Protein AF-E9AGV3-F1 (afdb_monomer)

Nearest PDB structures (foldseek):
  6dfk-assembly1_G  TM=1.989E-01  e=3.189E+00  Plasmodium falciparum 3D7
  6dfk-assembly1_D  TM=1.971E-01  e=3.971E+00  Plasmodium falciparum 3D7
  7yqc-assembly1_B  TM=1.701E-01  e=4.680E+00  Homo sapiens
  6dfk-assembly2_N  TM=1.946E-01  e=6.503E+00  Plasmodium falciparum 3D7

pLDDT: mean 85.42, std 16.36, range [39.38, 97.94]

InterPro domains:
  IPR028110 Transmembrane protein 254 [PF14934] (109-178)

Mean predicted aligned error: 11.24 Å

Secondary structure (DSSP, 8-state):
-------------HHHHHHHHHHHHHHHTSPPP-PPPTTHHHHHHHHHHHHHHHHT-EE-TTSSSEEPPHHHHHHHHHHHHHHHHHHTTPPPSSPPPP-HHHIIIIIIIHHHHHHHHHHHSSHHHHHHHHHHHHHHHHHHHHHHHHHHHHTT--HHHHHHHHHHHHHHTHHHHHHHHHHHHHHHHHHHHHHHHHHS--TTS--

Radius of gyration: 30.86 Å; Cα contacts (8 Å, |Δi|>4): 157; chains: 1; bounding box: 81×39×102 Å

Organism: Leishmania infantum (NCBI:txid5671)

Foldseek 3Di:
DDDDDDDDDDPPDVVVVVVVVVVVCVVLLAQDADDFAPCLVVLLVVLVLLVCLLPVWDDDPVQQFTDADPVCVVLVVVVVVVVVCVVVVHDDPDDNDDDPSCCCRVPVSGVVSNVQCVVQVGSVSSNVVSVVVQVQLVVLLVVLLVLNVVSVHPPVSSVVLSVSCNRRNVRSSVRSVVSSVVSVVVVVVVVVVVPPDPPPDDD

Structure (mmCIF, N/CA/C/O backbone):
data_AF-E9AGV3-F1
#
_entry.id   AF-E9AGV3-F1
#
loop_
_atom_site.group_PDB
_atom_site.id
_atom_site.type_symbol
_atom_site.label_atom_id
_atom_site.label_alt_id
_atom_site.label_comp_id
_atom_site.label_asym_id
_atom_site.label_entity_id
_atom_site.label_seq_id
_atom_site.pdbx_PDB_ins_code
_atom_site.Cartn_x
_atom_site.Cartn_y
_atom_site.Cartn_z
_atom_site.occupancy
_atom_site.B_iso_or_equiv
_atom_site.auth_seq_id
_atom_site.auth_comp_id
_atom_site.auth_asym_id
_atom_site.auth_atom_id
_atom_site.pdbx_PDB_model_num
ATOM 1 N N . MET A 1 1 ? -31.557 6.215 78.642 1.00 39.38 1 MET A N 1
ATOM 2 C CA . MET A 1 1 ? -31.179 6.647 77.282 1.00 39.38 1 MET A CA 1
ATOM 3 C C . MET A 1 1 ? -30.272 5.597 76.670 1.00 39.38 1 MET A C 1
ATOM 5 O O . MET A 1 1 ? -29.229 5.331 77.250 1.00 39.38 1 MET A O 1
ATOM 9 N N . PRO A 1 2 ? -30.670 5.011 75.537 1.00 47.94 2 PRO A N 1
ATOM 10 C CA . PRO A 1 2 ? -29.720 4.611 74.513 1.00 47.94 2 PRO A CA 1
ATOM 11 C C . PRO A 1 2 ? -30.137 5.242 73.182 1.00 47.94 2 PRO A C 1
ATOM 13 O O . PRO A 1 2 ? -31.174 4.934 72.600 1.00 47.94 2 PRO A O 1
ATOM 16 N N . SER A 1 3 ? -29.336 6.204 72.756 1.00 42.78 3 SER A N 1
ATOM 17 C CA . SER A 1 3 ? -29.322 6.786 71.425 1.00 42.78 3 SER A CA 1
ATOM 18 C C . SER A 1 3 ? -28.598 5.835 70.476 1.00 42.78 3 SER A C 1
ATOM 20 O O . SER A 1 3 ? -27.413 5.594 70.677 1.00 42.78 3 SER A O 1
ATOM 22 N N . GLU A 1 4 ? -29.269 5.354 69.431 1.00 49.69 4 GLU A N 1
ATOM 23 C CA . GLU A 1 4 ? -28.611 4.711 68.290 1.00 49.69 4 GLU A CA 1
ATOM 24 C C . GLU A 1 4 ? -29.303 5.067 66.962 1.00 49.69 4 GLU A C 1
ATOM 26 O O . GLU A 1 4 ? -30.456 5.506 66.946 1.00 49.69 4 GLU A O 1
ATOM 31 N N . PRO A 1 5 ? -28.550 5.045 65.851 1.00 48.94 5 PRO A N 1
ATOM 32 C CA . PRO A 1 5 ? -28.493 6.180 64.947 1.00 48.94 5 PRO A CA 1
ATOM 33 C C . PRO A 1 5 ? -29.418 6.038 63.740 1.00 48.94 5 PRO A C 1
ATOM 35 O O . PRO A 1 5 ? -29.551 4.986 63.116 1.00 48.94 5 PRO A O 1
ATOM 38 N N . LYS A 1 6 ? -29.988 7.180 63.352 1.00 46.25 6 LYS A N 1
ATOM 39 C CA . LYS A 1 6 ? -30.801 7.382 62.153 1.00 46.25 6 LYS A CA 1
ATOM 40 C C . LYS A 1 6 ? -29.918 7.245 60.905 1.00 46.25 6 LYS A C 1
ATOM 42 O O . LYS A 1 6 ? -29.451 8.235 60.348 1.00 46.25 6 LYS A O 1
ATOM 47 N N . ARG A 1 7 ? -29.653 6.009 60.474 1.00 40.69 7 ARG A N 1
ATOM 48 C CA . ARG A 1 7 ? -28.941 5.718 59.224 1.00 40.69 7 ARG A CA 1
ATOM 49 C C . ARG A 1 7 ? -29.870 6.004 58.043 1.00 40.69 7 ARG A C 1
ATOM 51 O O . ARG A 1 7 ? -30.564 5.130 57.540 1.00 40.69 7 ARG A O 1
ATOM 58 N N . ALA A 1 8 ? -29.898 7.264 57.625 1.00 43.50 8 ALA A N 1
ATOM 59 C CA . ALA A 1 8 ? -30.305 7.636 56.283 1.00 43.50 8 ALA A CA 1
ATOM 60 C C . ALA A 1 8 ? -29.159 7.274 55.333 1.00 43.50 8 ALA A C 1
ATOM 62 O O . ALA A 1 8 ? -28.038 7.746 55.519 1.00 43.50 8 ALA A O 1
ATOM 63 N N . THR A 1 9 ? -29.403 6.437 54.327 1.00 45.50 9 THR A N 1
ATOM 64 C CA . THR A 1 9 ? -28.590 6.462 53.104 1.00 45.50 9 THR A CA 1
ATOM 65 C C . THR A 1 9 ? -29.350 5.817 51.950 1.00 45.50 9 THR A C 1
ATOM 67 O O . THR A 1 9 ? -29.406 4.604 51.804 1.00 45.50 9 THR A O 1
ATOM 70 N N . ASN A 1 10 ? -29.945 6.702 51.150 1.00 45.59 10 ASN A N 1
ATOM 71 C CA . ASN A 1 10 ? -30.094 6.610 49.702 1.00 45.59 10 ASN A CA 1
ATOM 72 C C . ASN A 1 10 ? -30.737 5.330 49.161 1.00 45.59 10 ASN A C 1
ATOM 74 O O . ASN A 1 10 ? -30.079 4.478 48.568 1.00 45.59 10 ASN A O 1
ATOM 78 N N . GLY A 1 11 ? -32.069 5.284 49.243 1.00 42.09 11 GLY A N 1
ATOM 79 C CA . GLY A 1 11 ? -32.877 4.564 48.264 1.00 42.09 11 GLY A CA 1
ATOM 80 C C . GLY A 1 11 ? -32.716 5.218 46.892 1.00 42.09 11 GLY A C 1
ATOM 81 O O . GLY A 1 11 ? -33.569 5.991 46.470 1.00 42.09 11 GLY A O 1
ATOM 82 N N . GLY A 1 12 ? -31.596 4.948 46.219 1.00 45.84 12 GLY A N 1
ATOM 83 C CA . GLY A 1 12 ? -31.470 5.183 44.789 1.00 45.84 12 GLY A CA 1
ATOM 84 C C . GLY A 1 12 ? -32.546 4.354 44.103 1.00 45.84 12 GLY A C 1
ATOM 85 O O . GLY A 1 12 ? -32.556 3.127 44.205 1.00 45.84 12 GLY A O 1
ATOM 86 N N . THR A 1 13 ? -33.518 5.027 43.499 1.00 47.00 13 THR A N 1
ATOM 87 C CA . THR A 1 13 ? -34.695 4.402 42.908 1.00 47.00 13 THR A CA 1
ATOM 88 C C . THR A 1 13 ? -34.243 3.350 41.888 1.00 47.00 13 THR A C 1
ATOM 90 O O . THR A 1 13 ? -33.439 3.680 41.014 1.00 47.00 13 THR A O 1
ATOM 93 N N . PRO A 1 14 ? -34.758 2.108 41.925 1.00 56.00 14 PRO A N 1
ATOM 94 C CA . PRO A 1 14 ? -34.395 1.065 40.961 1.00 56.00 14 PRO A CA 1
ATOM 95 C C . PRO A 1 14 ? -34.622 1.490 39.501 1.00 56.00 14 PRO A C 1
ATOM 97 O O . PRO A 1 14 ? -33.974 0.961 38.607 1.00 56.00 14 PRO A O 1
ATOM 100 N N . ALA A 1 15 ? -35.476 2.492 39.261 1.00 55.00 15 ALA A N 1
ATOM 101 C CA . ALA A 1 15 ? -35.665 3.118 37.956 1.00 55.00 15 ALA A CA 1
ATOM 102 C C . ALA A 1 15 ? -34.418 3.860 37.436 1.00 55.00 15 ALA A C 1
ATOM 104 O O . ALA A 1 15 ? -34.142 3.785 36.246 1.00 55.00 15 ALA A O 1
ATOM 105 N N . ALA A 1 16 ? -33.649 4.535 38.300 1.00 52.88 16 ALA A N 1
ATOM 106 C CA . ALA A 1 16 ? -32.407 5.205 37.903 1.00 52.88 16 ALA A CA 1
ATOM 107 C C . ALA A 1 16 ? -31.319 4.176 37.568 1.00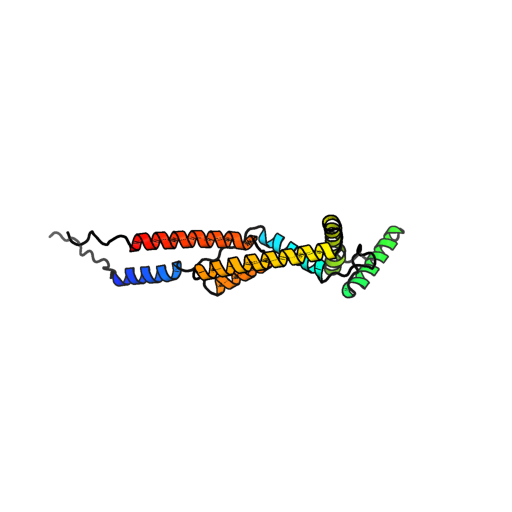 52.88 16 ALA A C 1
ATOM 109 O O . ALA A 1 16 ? -30.707 4.266 36.511 1.00 52.88 16 ALA A O 1
ATOM 110 N N . ALA A 1 17 ? -31.166 3.139 38.399 1.00 55.91 17 ALA A N 1
ATOM 111 C CA . ALA A 1 17 ? -30.238 2.041 38.125 1.00 55.91 17 ALA A CA 1
ATOM 112 C C . ALA A 1 17 ? -30.623 1.256 36.857 1.00 55.91 17 ALA A C 1
ATOM 114 O O . ALA A 1 17 ? -29.756 0.891 36.070 1.00 55.91 17 ALA A O 1
ATOM 115 N N . ALA A 1 18 ? -31.920 1.031 36.617 1.00 55.88 18 ALA A N 1
ATOM 116 C CA . ALA A 1 18 ? -32.399 0.404 35.389 1.00 55.88 18 ALA A CA 1
ATOM 117 C C . ALA A 1 18 ? -32.184 1.305 34.163 1.00 55.88 18 ALA A C 1
ATOM 119 O O . ALA A 1 18 ? -31.759 0.815 33.122 1.00 55.88 18 ALA A O 1
ATOM 120 N N . ALA A 1 19 ? -32.423 2.615 34.274 1.00 54.69 19 ALA A N 1
ATOM 121 C CA . ALA A 1 19 ? -32.182 3.561 33.188 1.00 54.69 19 ALA A CA 1
ATOM 122 C C . ALA A 1 19 ? -30.685 3.700 32.863 1.00 54.69 19 ALA A C 1
ATOM 124 O O . ALA A 1 19 ? -30.327 3.722 31.688 1.00 54.69 19 ALA A O 1
ATOM 125 N N . GLU A 1 20 ? -29.808 3.729 33.871 1.00 55.94 20 GLU A N 1
ATOM 126 C CA . GLU A 1 20 ? -28.352 3.701 33.686 1.00 55.94 20 GLU A CA 1
ATOM 127 C C . GLU A 1 20 ? -27.876 2.360 33.115 1.00 55.94 20 GLU A C 1
ATOM 129 O O . GLU A 1 20 ? -27.014 2.346 32.235 1.00 55.94 20 GLU A O 1
ATOM 134 N N . ALA A 1 21 ? -28.470 1.234 33.522 1.00 56.94 21 ALA A N 1
ATOM 135 C CA . ALA A 1 21 ? -28.185 -0.069 32.924 1.00 56.94 21 ALA A CA 1
ATOM 136 C C . ALA A 1 21 ? -28.604 -0.103 31.445 1.00 56.94 21 ALA A C 1
ATOM 138 O O . ALA A 1 21 ? -27.813 -0.499 30.600 1.00 56.94 21 ALA A O 1
ATOM 139 N N . VAL A 1 22 ? -29.793 0.399 31.097 1.00 55.50 22 VAL A N 1
ATOM 140 C CA . VAL A 1 22 ? -30.279 0.466 29.705 1.00 55.50 22 VAL A CA 1
ATOM 141 C C . VAL A 1 22 ? -29.467 1.456 28.861 1.00 55.50 22 VAL A C 1
ATOM 143 O O . VAL A 1 22 ? -29.149 1.172 27.707 1.00 55.50 22 VAL A O 1
ATOM 146 N N . GLN A 1 23 ? -29.085 2.612 29.411 1.00 54.22 23 GLN A N 1
ATOM 147 C CA . GLN A 1 23 ? -28.232 3.569 28.698 1.00 54.22 23 GLN A CA 1
ATOM 148 C C . GLN A 1 23 ? -26.806 3.048 28.516 1.00 54.22 23 GLN A C 1
ATOM 150 O O . GLN A 1 23 ? -26.235 3.244 27.439 1.00 54.22 23 GLN A O 1
ATOM 155 N N . SER A 1 24 ? -26.236 2.380 29.524 1.00 52.88 24 SER A N 1
ATOM 156 C CA . SER A 1 24 ? -24.915 1.754 29.408 1.00 52.88 24 SER A CA 1
ATOM 157 C C . SER A 1 24 ? -24.935 0.586 28.420 1.00 52.88 24 SER A C 1
ATOM 159 O O . SER A 1 24 ? -24.045 0.542 27.576 1.00 52.88 24 SER A O 1
ATOM 161 N N . LEU A 1 25 ? -26.003 -0.223 28.403 1.00 52.44 25 LEU A N 1
ATOM 162 C CA . LEU A 1 25 ? -26.284 -1.222 27.364 1.00 52.44 25 LEU A CA 1
ATOM 163 C C . LEU A 1 25 ? -26.307 -0.593 25.966 1.00 52.44 25 LEU A C 1
ATOM 165 O O . LEU A 1 25 ? -25.555 -0.993 25.086 1.00 52.44 25 LEU A O 1
ATOM 169 N N . SER A 1 26 ? -27.060 0.497 25.770 1.00 51.12 26 SER A N 1
ATOM 170 C CA . SER A 1 26 ? -27.138 1.152 24.452 1.00 51.12 26 SER A CA 1
ATOM 171 C C . SER A 1 26 ? -25.787 1.680 23.936 1.00 51.12 26 SER A C 1
ATOM 173 O O . SER A 1 26 ? -25.589 1.818 22.724 1.00 51.12 26 SER A O 1
ATOM 175 N N . ARG A 1 27 ? -24.853 2.004 24.847 1.00 53.84 27 ARG A N 1
ATOM 176 C CA . ARG A 1 27 ? -23.485 2.422 24.510 1.00 53.84 27 ARG A CA 1
ATOM 177 C C . ARG A 1 27 ? -22.538 1.229 24.343 1.00 53.84 27 ARG A C 1
ATOM 179 O O . ARG A 1 27 ? -21.648 1.339 23.501 1.00 53.84 27 ARG A O 1
ATOM 186 N N . SER A 1 28 ? -22.722 0.131 25.082 1.00 59.66 28 SER A N 1
ATOM 187 C CA . SER A 1 28 ? -21.937 -1.108 24.934 1.00 59.66 28 SER A CA 1
ATOM 188 C C . SER A 1 28 ? -22.325 -1.913 23.693 1.00 59.66 28 SER A C 1
ATOM 190 O O . SER A 1 28 ? -21.499 -2.632 23.145 1.00 59.66 28 SER A O 1
ATOM 192 N N . ASP A 1 29 ? -23.541 -1.733 23.174 1.00 65.75 29 ASP A N 1
ATOM 193 C CA . ASP A 1 29 ? -24.048 -2.477 22.014 1.00 65.75 29 ASP A CA 1
ATOM 194 C C . ASP A 1 29 ? -23.356 -2.132 20.689 1.00 65.75 29 ASP A C 1
ATOM 196 O O . ASP A 1 29 ? -23.647 -2.742 19.660 1.00 65.75 29 ASP A O 1
ATOM 200 N N . ARG A 1 30 ? -22.435 -1.164 20.660 1.00 80.25 30 ARG A N 1
ATOM 201 C CA . ARG A 1 30 ? -21.770 -0.739 19.422 1.00 80.25 30 ARG A CA 1
ATOM 202 C C . ARG A 1 30 ? -20.373 -1.325 19.312 1.00 80.25 30 ARG A C 1
ATOM 204 O O . ARG A 1 30 ? -19.558 -1.191 20.218 1.00 80.25 30 ARG A O 1
ATOM 211 N N . LEU A 1 31 ? -20.065 -1.873 18.136 1.00 86.75 31 LEU A N 1
ATOM 212 C CA . LEU A 1 31 ? -18.736 -2.388 17.813 1.00 86.75 31 LEU A CA 1
ATOM 213 C C . LEU A 1 31 ? -17.634 -1.332 18.073 1.00 86.75 31 LEU A C 1
ATOM 215 O O . LEU A 1 31 ? -17.633 -0.281 17.415 1.00 86.75 31 LEU A O 1
ATOM 219 N N . PRO A 1 32 ? -16.663 -1.595 18.969 1.00 87.06 32 PRO A N 1
ATOM 220 C CA . PRO A 1 32 ? -15.561 -0.676 19.213 1.00 87.06 32 PRO A CA 1
ATOM 221 C C . PRO A 1 32 ? -14.535 -0.709 18.072 1.00 87.06 32 PRO A C 1
ATOM 223 O O . PRO A 1 32 ? -14.335 -1.716 17.381 1.00 87.06 32 PRO A O 1
ATOM 226 N N . TYR A 1 33 ? -13.828 0.405 17.883 1.00 88.88 33 TYR A N 1
ATOM 227 C CA . TYR A 1 33 ? -12.699 0.455 16.958 1.00 88.88 33 TYR A CA 1
ATOM 228 C C . TYR A 1 33 ? -11.455 -0.191 17.581 1.00 88.88 33 TYR A C 1
ATOM 230 O O . TYR A 1 33 ? -11.066 0.146 18.698 1.00 88.88 33 TYR A O 1
ATOM 238 N N . ARG A 1 34 ? -10.795 -1.080 16.833 1.00 87.94 34 ARG A N 1
ATOM 239 C CA . ARG A 1 34 ? -9.469 -1.614 17.141 1.00 87.94 34 ARG A CA 1
ATOM 240 C C . ARG A 1 34 ? -8.465 -1.125 16.113 1.00 87.94 34 ARG A C 1
ATOM 242 O O . ARG A 1 34 ? -8.722 -1.134 14.909 1.00 87.94 34 ARG A O 1
ATOM 249 N N . HIS A 1 35 ? -7.309 -0.714 16.619 1.00 88.06 35 HIS A N 1
ATOM 250 C CA . HIS A 1 35 ? -6.209 -0.270 15.780 1.00 88.06 35 HIS A CA 1
ATOM 251 C C . HIS A 1 35 ? -5.680 -1.409 14.894 1.00 88.06 35 HIS A C 1
ATOM 253 O O . HIS A 1 35 ? -5.738 -2.578 15.299 1.00 88.06 35 HIS A O 1
ATOM 259 N N . PRO A 1 36 ? -5.145 -1.064 13.711 1.00 88.19 36 PRO A N 1
ATOM 260 C CA . PRO A 1 36 ? -4.505 -2.026 12.831 1.00 88.19 36 PRO A CA 1
ATOM 261 C C . PRO A 1 36 ? -3.334 -2.749 13.502 1.00 88.19 36 PRO A C 1
ATOM 263 O O . PRO A 1 36 ? -2.747 -2.276 14.480 1.00 88.19 36 PRO A O 1
ATOM 266 N N . LEU A 1 37 ? -2.939 -3.885 12.924 1.00 88.56 37 LEU A N 1
ATOM 267 C CA . LEU A 1 37 ? -1.703 -4.568 13.307 1.00 88.56 37 LEU A CA 1
ATOM 268 C C . LEU A 1 37 ? -0.473 -3.676 13.068 1.00 88.56 37 LEU A C 1
ATOM 270 O O . LEU A 1 37 ? -0.466 -2.826 12.182 1.00 88.56 37 LEU A O 1
ATOM 274 N N . ARG A 1 38 ? 0.623 -3.937 13.794 1.00 91.56 38 ARG A N 1
ATOM 275 C CA . ARG A 1 38 ? 1.898 -3.201 13.639 1.00 91.56 38 ARG A CA 1
ATOM 276 C C . ARG A 1 38 ? 2.438 -3.209 12.200 1.00 91.56 38 ARG A C 1
ATOM 278 O O . ARG A 1 38 ? 3.121 -2.274 11.803 1.00 91.56 38 ARG A O 1
ATOM 285 N N . LEU A 1 39 ? 2.106 -4.241 11.420 1.00 91.25 39 LEU A N 1
ATOM 286 C CA . LEU A 1 39 ? 2.497 -4.387 10.013 1.00 91.25 39 LEU A CA 1
ATOM 287 C C . LEU A 1 39 ? 1.699 -3.504 9.042 1.00 91.25 39 LEU A C 1
ATOM 289 O O . LEU A 1 39 ? 2.022 -3.472 7.861 1.00 91.25 39 LEU A O 1
ATOM 293 N N . TYR A 1 40 ? 0.692 -2.770 9.516 1.00 92.12 40 TYR A N 1
ATOM 294 C CA . TYR A 1 40 ? -0.150 -1.930 8.669 1.00 92.12 40 TYR A CA 1
ATOM 295 C C . TYR A 1 40 ? 0.640 -0.883 7.894 1.00 92.12 40 TYR A C 1
ATOM 297 O O . TYR A 1 40 ? 0.508 -0.807 6.680 1.00 92.12 40 TYR A O 1
ATOM 305 N N . LEU A 1 41 ? 1.501 -0.107 8.561 1.00 93.50 41 LEU A N 1
ATOM 306 C CA . LEU A 1 41 ? 2.230 0.967 7.888 1.00 93.50 41 LEU A CA 1
ATOM 307 C C . LEU A 1 41 ? 3.181 0.432 6.794 1.00 93.50 41 LEU A C 1
ATOM 309 O O . LEU A 1 41 ? 3.099 0.930 5.673 1.00 93.50 41 LEU A O 1
ATOM 313 N N . PRO A 1 42 ? 4.013 -0.602 7.042 1.00 94.12 42 PRO A N 1
ATOM 314 C CA . PRO A 1 42 ? 4.802 -1.230 5.981 1.00 94.12 42 PRO A CA 1
ATOM 315 C C . PRO A 1 42 ? 3.966 -1.764 4.812 1.00 94.12 42 PRO A C 1
ATOM 317 O O . PRO A 1 42 ? 4.357 -1.579 3.664 1.00 94.12 42 PRO A O 1
ATOM 320 N N . VAL A 1 43 ? 2.815 -2.393 5.084 1.00 93.44 43 VAL A N 1
ATOM 321 C CA . VAL A 1 43 ? 1.930 -2.929 4.035 1.00 93.44 43 VAL A CA 1
ATOM 322 C C . VAL A 1 43 ? 1.320 -1.806 3.200 1.00 93.44 43 VAL A C 1
ATOM 324 O O . VAL A 1 43 ? 1.352 -1.889 1.977 1.00 93.44 43 VAL A O 1
ATOM 327 N N . VAL A 1 44 ? 0.846 -0.731 3.833 1.00 94.50 44 VAL A N 1
ATOM 328 C CA . VAL A 1 44 ? 0.318 0.450 3.132 1.00 94.50 44 VAL A CA 1
ATOM 329 C C . VAL A 1 44 ? 1.394 1.079 2.254 1.00 94.50 44 VAL A C 1
ATOM 331 O O . VAL A 1 44 ? 1.143 1.366 1.088 1.00 94.50 44 VAL A O 1
ATOM 334 N N . ILE A 1 45 ? 2.605 1.268 2.787 1.00 95.50 45 ILE A N 1
ATOM 335 C CA . ILE A 1 45 ? 3.728 1.820 2.021 1.00 95.50 45 ILE A CA 1
ATOM 336 C C . ILE A 1 45 ? 4.031 0.918 0.822 1.00 95.50 45 ILE A C 1
ATOM 338 O O . ILE A 1 45 ? 4.093 1.409 -0.301 1.00 95.50 45 ILE A O 1
ATOM 342 N N . ALA A 1 46 ? 4.156 -0.395 1.028 1.00 94.25 46 ALA A N 1
ATOM 343 C CA . ALA A 1 46 ? 4.407 -1.343 -0.053 1.00 94.25 46 ALA A CA 1
ATOM 344 C C 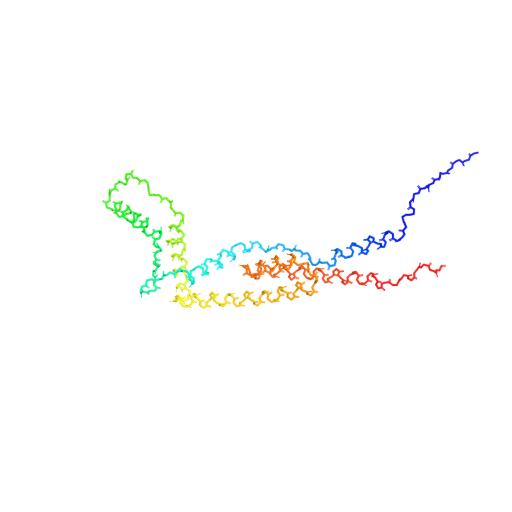. ALA A 1 46 ? 3.297 -1.320 -1.115 1.00 94.25 46 ALA A C 1
ATOM 346 O O . ALA A 1 46 ? 3.594 -1.305 -2.307 1.00 94.25 46 ALA A O 1
ATOM 347 N N . PHE A 1 47 ? 2.030 -1.255 -0.700 1.00 94.38 47 PHE A N 1
ATOM 348 C CA . PHE A 1 47 ? 0.888 -1.180 -1.606 1.00 94.38 47 PHE A CA 1
ATOM 349 C C . PHE A 1 47 ? 0.893 0.113 -2.429 1.00 94.38 47 PHE A C 1
ATOM 351 O O . PHE A 1 47 ? 0.714 0.068 -3.645 1.00 94.38 47 PHE A O 1
ATOM 358 N N . VAL A 1 48 ? 1.157 1.263 -1.801 1.00 95.38 48 VAL A N 1
ATOM 359 C CA . VAL A 1 48 ? 1.260 2.560 -2.492 1.00 95.38 48 VAL A CA 1
ATOM 360 C C . VAL A 1 48 ? 2.428 2.568 -3.478 1.00 95.38 48 VAL A C 1
ATOM 362 O O . VAL A 1 48 ? 2.264 3.019 -4.610 1.00 95.38 48 VAL A O 1
ATOM 365 N N . LEU A 1 49 ? 3.590 2.044 -3.080 1.00 96.50 49 LEU A N 1
ATOM 366 C CA . LEU A 1 49 ? 4.766 1.952 -3.948 1.00 96.50 49 LEU A CA 1
ATOM 367 C C . LEU A 1 49 ? 4.519 1.017 -5.136 1.00 96.50 49 LEU A C 1
ATOM 369 O O . LEU A 1 49 ? 4.855 1.375 -6.261 1.00 96.50 49 LEU A O 1
ATOM 373 N N . LEU A 1 50 ? 3.886 -0.139 -4.912 1.00 95.25 50 LEU A N 1
ATOM 374 C CA . LEU A 1 50 ? 3.526 -1.077 -5.977 1.00 95.25 50 LEU A CA 1
ATOM 375 C C . LEU A 1 50 ? 2.531 -0.456 -6.964 1.00 95.25 50 LEU A C 1
ATOM 377 O O . LEU A 1 50 ? 2.693 -0.613 -8.169 1.00 95.25 50 LEU A O 1
ATOM 381 N N . ASN A 1 51 ? 1.539 0.287 -6.469 1.00 96.38 51 ASN A N 1
ATOM 382 C CA . ASN A 1 51 ? 0.589 1.012 -7.314 1.00 96.38 51 ASN A CA 1
ATOM 383 C C . ASN A 1 51 ? 1.272 2.089 -8.158 1.00 96.38 51 ASN A C 1
ATOM 385 O O . ASN A 1 51 ? 0.974 2.234 -9.344 1.00 96.38 51 ASN A O 1
ATOM 389 N N . ASN A 1 52 ? 2.186 2.845 -7.549 1.00 96.12 52 ASN A N 1
ATOM 390 C CA . ASN A 1 52 ? 2.954 3.862 -8.253 1.00 96.12 52 ASN A CA 1
ATOM 391 C C . ASN A 1 52 ? 3.804 3.216 -9.363 1.00 96.12 52 ASN A C 1
ATOM 393 O O . ASN A 1 52 ? 3.679 3.589 -10.528 1.00 96.12 52 ASN A O 1
ATOM 397 N N . LEU A 1 53 ? 4.537 2.150 -9.031 1.00 96.62 53 LEU A N 1
ATOM 398 C CA . LEU A 1 53 ? 5.324 1.375 -9.988 1.00 96.62 53 LEU A CA 1
ATOM 399 C C . LEU A 1 53 ? 4.479 0.780 -11.127 1.00 96.62 53 LEU A C 1
ATOM 401 O O . LEU A 1 53 ? 4.912 0.770 -12.272 1.00 96.62 53 LEU A O 1
ATOM 405 N N . ALA A 1 54 ? 3.287 0.260 -10.830 1.00 96.56 54 ALA A N 1
ATOM 406 C CA . ALA A 1 54 ? 2.456 -0.412 -11.824 1.00 96.56 54 ALA A CA 1
ATOM 407 C C . ALA A 1 54 ? 1.830 0.556 -12.841 1.00 96.56 54 ALA A C 1
ATOM 409 O O . ALA A 1 54 ? 1.695 0.200 -14.013 1.00 96.56 54 ALA A O 1
ATOM 410 N N . PHE A 1 55 ? 1.421 1.753 -12.403 1.00 95.94 55 PHE A N 1
ATOM 411 C CA . PHE A 1 55 ? 0.543 2.618 -13.203 1.00 95.94 55 PHE A CA 1
ATOM 412 C C . PHE A 1 55 ? 1.062 4.031 -13.466 1.00 95.94 55 PHE A C 1
ATOM 414 O O . PHE A 1 55 ? 0.500 4.713 -14.318 1.00 95.94 55 PHE A O 1
ATOM 421 N N . ARG A 1 56 ? 2.073 4.509 -12.734 1.00 94.75 56 ARG A N 1
ATOM 422 C CA . ARG A 1 56 ? 2.608 5.873 -12.905 1.00 94.75 56 ARG A CA 1
ATOM 423 C C . ARG A 1 56 ? 4.009 5.913 -13.490 1.00 94.75 56 ARG A C 1
ATOM 425 O O . ARG A 1 56 ? 4.414 6.946 -14.007 1.00 94.75 56 ARG A O 1
ATOM 432 N N . VAL A 1 57 ? 4.736 4.812 -13.382 1.00 93.31 57 VAL A N 1
ATOM 433 C CA . VAL A 1 57 ? 6.086 4.692 -13.911 1.00 93.31 57 VAL A CA 1
ATOM 434 C C . VAL A 1 57 ? 6.050 4.394 -15.406 1.00 93.31 57 VAL A C 1
ATOM 436 O O . VAL A 1 57 ? 5.330 3.507 -15.865 1.00 93.31 57 VAL A O 1
ATOM 439 N N . GLU A 1 58 ? 6.901 5.097 -16.146 1.00 94.94 58 GLU A N 1
ATOM 440 C CA . GLU A 1 58 ? 7.202 4.802 -17.540 1.00 94.94 58 GLU A CA 1
ATOM 441 C C . GLU A 1 58 ? 8.504 4.005 -17.644 1.00 94.94 58 GLU A C 1
ATOM 443 O O . GLU A 1 58 ? 9.482 4.257 -16.931 1.00 94.94 58 GLU A O 1
ATOM 448 N N . VAL A 1 59 ? 8.517 3.031 -18.550 1.00 95.00 59 VAL A N 1
ATOM 449 C CA . VAL A 1 59 ? 9.699 2.224 -18.861 1.00 95.00 59 VAL A CA 1
ATOM 450 C C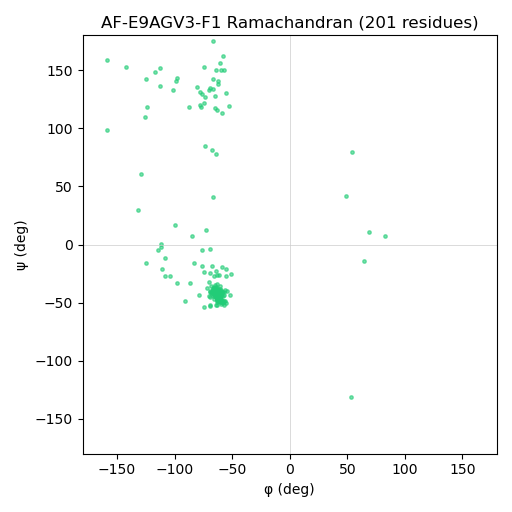 . VAL A 1 59 ? 10.173 2.519 -20.274 1.00 95.00 59 VAL A C 1
ATOM 452 O O . VAL A 1 59 ? 9.391 2.904 -21.142 1.00 95.00 59 VAL A O 1
ATOM 455 N N . ASP A 1 60 ? 11.472 2.357 -20.498 1.00 93.88 60 ASP A N 1
ATOM 456 C CA . ASP A 1 60 ? 12.077 2.567 -21.806 1.00 93.88 60 ASP A CA 1
ATOM 457 C C . ASP A 1 60 ? 11.593 1.531 -22.837 1.00 93.88 60 ASP A C 1
ATOM 459 O O . ASP A 1 60 ? 10.895 0.566 -22.520 1.00 93.88 60 ASP A O 1
ATOM 463 N N . ALA A 1 61 ? 12.008 1.690 -24.096 1.00 93.62 61 ALA A N 1
ATOM 464 C CA . ALA A 1 61 ? 11.651 0.759 -25.169 1.00 93.62 61 ALA A CA 1
ATOM 465 C C . ALA A 1 61 ? 12.111 -0.691 -24.907 1.00 93.62 61 ALA A C 1
ATOM 467 O O . ALA A 1 61 ? 11.592 -1.623 -25.516 1.00 93.62 61 ALA A O 1
ATOM 468 N N . THR A 1 62 ? 13.084 -0.897 -24.012 1.00 93.38 62 THR A N 1
ATOM 469 C CA . THR A 1 62 ? 13.538 -2.239 -23.627 1.00 93.38 62 THR A CA 1
ATOM 470 C C . THR A 1 62 ? 12.653 -2.871 -22.552 1.00 93.38 62 THR A C 1
ATOM 472 O O . THR A 1 62 ? 12.739 -4.079 -22.327 1.00 93.38 62 THR A O 1
ATOM 475 N N . GLY A 1 63 ? 11.822 -2.070 -21.878 1.00 91.75 63 GLY A N 1
ATOM 476 C CA . GLY A 1 63 ? 11.005 -2.472 -20.738 1.00 91.75 63 GLY A CA 1
ATOM 477 C C . GLY A 1 63 ? 11.816 -2.784 -19.479 1.00 91.75 63 GLY A C 1
ATOM 478 O O . GLY A 1 63 ? 11.273 -3.370 -18.543 1.00 91.75 63 GLY A O 1
ATOM 479 N N . LYS A 1 64 ? 13.115 -2.453 -19.459 1.00 92.25 64 LYS A N 1
ATOM 480 C CA . LYS A 1 64 ? 14.038 -2.818 -18.371 1.00 92.25 64 LYS A CA 1
ATOM 481 C C . LYS A 1 64 ? 14.444 -1.642 -17.507 1.00 92.25 64 LYS A C 1
ATOM 483 O O . LYS A 1 64 ? 14.785 -1.864 -16.348 1.00 92.25 64 LYS A O 1
ATOM 488 N N . ASN A 1 65 ? 14.433 -0.426 -18.046 1.00 93.81 65 ASN A N 1
ATOM 489 C CA . ASN A 1 65 ? 14.864 0.756 -17.310 1.00 93.81 65 ASN A CA 1
ATOM 490 C C . ASN A 1 65 ? 13.719 1.740 -17.137 1.00 93.81 65 ASN A C 1
ATOM 492 O O . ASN A 1 6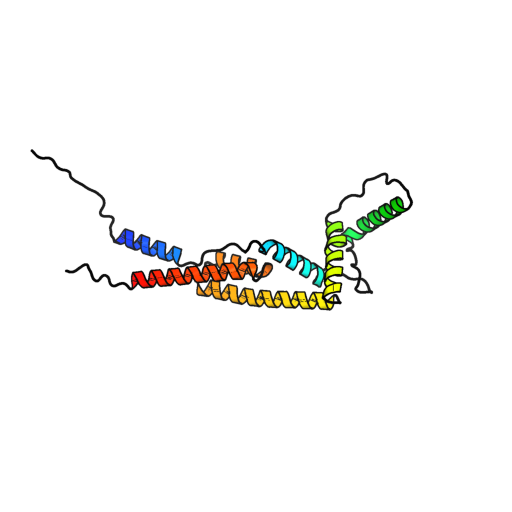5 ? 12.847 1.870 -17.994 1.00 93.81 65 ASN A O 1
ATOM 496 N N . LEU A 1 66 ? 13.771 2.449 -16.015 1.00 94.62 66 LEU A N 1
ATOM 497 C CA . LEU A 1 66 ? 12.870 3.541 -15.701 1.00 94.62 66 LEU A CA 1
ATOM 498 C C . LEU A 1 66 ? 13.172 4.746 -16.598 1.00 94.62 66 LEU A C 1
ATOM 500 O O . LEU A 1 66 ? 14.328 5.168 -16.697 1.00 94.62 66 LEU A O 1
ATOM 504 N N . VAL A 1 67 ? 12.142 5.343 -17.191 1.00 95.75 67 VAL A N 1
ATOM 505 C CA . VAL A 1 67 ? 12.251 6.671 -17.798 1.00 95.75 67 VAL A CA 1
ATOM 506 C C . VAL A 1 67 ? 11.976 7.703 -16.715 1.00 95.75 67 VAL A C 1
ATOM 508 O O . VAL A 1 67 ? 10.898 7.739 -16.127 1.00 95.75 67 VAL A O 1
ATOM 511 N N . LEU A 1 68 ? 12.967 8.548 -16.430 1.00 94.81 68 LEU A N 1
ATOM 512 C CA . LEU A 1 68 ? 12.820 9.570 -15.400 1.00 94.81 68 LEU A CA 1
ATOM 513 C C . LEU A 1 68 ? 11.826 10.664 -15.835 1.00 94.81 68 LEU A C 1
ATOM 515 O O . LEU A 1 68 ? 11.948 11.191 -16.957 1.00 94.81 68 LEU A O 1
ATOM 519 N N . PRO A 1 69 ? 10.907 11.070 -14.935 1.00 94.69 69 PRO A N 1
ATOM 520 C CA . PRO A 1 69 ? 10.007 12.188 -15.179 1.00 94.69 69 PRO A CA 1
ATOM 521 C C . PRO A 1 69 ? 10.755 13.485 -15.493 1.00 94.69 69 PRO A C 1
ATOM 523 O O . PRO A 1 69 ? 11.852 13.738 -14.989 1.00 94.69 69 PRO A O 1
ATOM 526 N N . GLU A 1 70 ? 10.134 14.354 -16.290 1.00 93.62 70 GLU A N 1
ATOM 527 C CA . GLU A 1 70 ? 10.750 15.610 -16.742 1.00 93.62 70 GLU A CA 1
ATOM 528 C C . GLU A 1 70 ? 11.211 16.497 -15.581 1.00 93.62 70 GLU A C 1
ATOM 530 O O . GLU A 1 70 ? 12.307 17.055 -15.621 1.00 93.62 70 GLU A O 1
ATOM 535 N N . TYR A 1 71 ? 10.420 16.547 -14.508 1.00 93.56 71 TYR A N 1
ATOM 536 C CA . TYR A 1 71 ? 10.668 17.405 -13.352 1.00 93.56 71 TYR A CA 1
ATOM 537 C C . TYR A 1 71 ? 11.910 17.011 -12.525 1.00 93.56 71 TYR A C 1
ATOM 539 O O . TYR A 1 71 ? 12.429 17.839 -11.780 1.00 93.56 71 TYR A O 1
ATOM 547 N N . VAL A 1 72 ? 12.425 15.781 -12.667 1.00 93.94 72 VAL A N 1
ATOM 548 C CA . VAL A 1 72 ? 13.699 15.342 -12.053 1.00 93.94 72 VAL A CA 1
ATOM 549 C C . VAL A 1 72 ? 14.828 15.175 -13.067 1.00 93.94 72 VAL A C 1
ATOM 551 O O . VAL A 1 72 ? 15.988 15.043 -12.676 1.00 93.94 72 VAL A O 1
ATOM 554 N N . ARG A 1 73 ? 14.523 15.199 -14.370 1.00 91.94 73 ARG A N 1
ATOM 555 C CA . ARG A 1 73 ? 15.476 14.869 -15.437 1.00 91.94 73 ARG A CA 1
ATOM 556 C C . ARG A 1 73 ? 16.679 15.810 -15.468 1.00 91.94 73 ARG A C 1
ATOM 558 O O . ARG A 1 73 ? 17.804 15.338 -15.595 1.00 91.94 73 ARG A O 1
ATOM 565 N N . ALA A 1 74 ? 16.464 17.118 -15.314 1.00 90.62 74 ALA A N 1
ATOM 566 C CA . ALA A 1 74 ? 17.553 18.101 -15.288 1.00 90.62 74 ALA A CA 1
ATOM 567 C C . ALA A 1 74 ? 18.536 17.832 -14.134 1.00 90.62 74 ALA A C 1
ATOM 569 O O . ALA A 1 74 ? 19.744 17.756 -14.346 1.00 90.62 74 ALA A O 1
ATOM 570 N N . ILE A 1 75 ? 17.996 17.570 -12.941 1.00 91.94 75 ILE A N 1
ATOM 571 C CA . ILE A 1 75 ? 18.768 17.276 -11.725 1.00 91.94 75 ILE A CA 1
ATOM 572 C C . ILE A 1 75 ? 19.525 15.946 -11.878 1.00 91.94 75 ILE A C 1
ATOM 574 O O . ILE A 1 75 ? 20.671 15.815 -11.450 1.00 91.94 75 ILE A O 1
ATOM 578 N N . ALA A 1 76 ? 18.907 14.951 -12.522 1.00 92.38 76 ALA A N 1
ATOM 579 C CA . ALA A 1 76 ? 19.549 13.674 -12.817 1.00 92.38 76 ALA A CA 1
ATOM 580 C C . ALA A 1 76 ? 20.734 13.834 -13.783 1.00 92.38 76 ALA A C 1
ATOM 582 O O . ALA A 1 76 ? 21.797 13.254 -13.553 1.00 92.38 76 ALA A O 1
ATOM 583 N N . MET A 1 77 ? 20.573 14.638 -14.840 1.00 90.94 77 MET A N 1
ATOM 584 C CA . MET A 1 77 ? 21.636 14.912 -15.812 1.00 90.94 77 MET A CA 1
ATOM 585 C C . MET A 1 77 ? 22.811 15.656 -15.175 1.00 90.94 77 MET A C 1
ATOM 587 O O . MET A 1 77 ? 23.959 15.273 -15.395 1.00 90.94 77 MET A O 1
ATOM 591 N N . GLU A 1 78 ? 22.540 16.656 -14.336 1.00 90.12 78 GLU A N 1
ATOM 592 C CA . GLU A 1 78 ? 23.566 17.373 -13.575 1.00 90.12 78 GLU A CA 1
ATOM 593 C C . GLU A 1 78 ? 24.333 16.427 -12.641 1.00 90.12 78 GLU A C 1
ATOM 595 O O . GLU A 1 78 ? 25.563 16.354 -12.679 1.00 90.12 78 GLU A O 1
ATOM 600 N N . ARG A 1 79 ? 23.612 15.605 -11.869 1.00 89.44 79 ARG A N 1
ATOM 601 C CA . ARG A 1 79 ? 24.213 14.588 -10.998 1.00 89.44 79 ARG A CA 1
ATOM 602 C C . ARG A 1 79 ? 25.063 13.590 -11.785 1.00 89.44 79 ARG A C 1
ATOM 604 O O . ARG A 1 79 ? 26.130 13.194 -11.317 1.00 89.44 79 ARG A O 1
ATOM 611 N N . TYR A 1 80 ? 24.608 13.163 -12.961 1.00 89.38 80 TYR A N 1
ATOM 612 C CA . TYR A 1 80 ? 25.366 12.266 -13.830 1.00 89.38 80 TYR A CA 1
ATOM 613 C C . TYR A 1 80 ? 26.641 12.933 -14.364 1.00 89.38 80 TYR A C 1
ATOM 615 O O . TYR A 1 80 ? 27.710 12.320 -14.323 1.00 89.38 80 TYR A O 1
ATOM 623 N N . ALA A 1 81 ? 26.558 14.191 -14.801 1.00 89.56 81 ALA A N 1
ATOM 624 C CA . ALA A 1 81 ? 27.711 14.966 -15.247 1.00 89.56 81 ALA A CA 1
ATOM 625 C C . ALA A 1 81 ? 28.748 15.133 -14.123 1.00 89.56 81 ALA A C 1
ATOM 627 O O . ALA A 1 81 ? 29.927 14.860 -14.343 1.00 89.56 81 ALA A O 1
ATOM 628 N N . LEU A 1 82 ? 28.307 15.461 -12.902 1.00 89.56 82 LEU A N 1
ATOM 629 C CA . LEU A 1 82 ? 29.168 15.556 -11.718 1.00 89.56 82 LEU A CA 1
ATOM 630 C C . LEU A 1 82 ? 29.836 14.215 -11.378 1.00 89.56 82 LEU A C 1
ATOM 632 O O . LEU A 1 82 ? 31.043 14.164 -11.147 1.00 89.56 82 LEU A O 1
ATOM 636 N N . ARG A 1 83 ? 29.083 13.104 -11.402 1.00 89.12 83 ARG A N 1
ATOM 637 C CA . ARG A 1 83 ? 29.633 11.743 -11.222 1.00 89.12 83 ARG A CA 1
ATOM 638 C C . ARG A 1 83 ? 30.691 11.410 -12.272 1.00 89.12 83 ARG A C 1
ATOM 640 O O . ARG A 1 83 ? 31.720 10.832 -11.932 1.00 89.12 83 ARG A O 1
ATOM 647 N N . ARG A 1 84 ? 30.466 11.789 -13.531 1.00 91.00 84 ARG A N 1
ATOM 648 C CA . ARG A 1 84 ? 31.414 11.561 -14.627 1.00 91.00 84 ARG A CA 1
ATOM 649 C C . ARG A 1 84 ? 32.676 12.417 -14.493 1.00 91.00 84 ARG A C 1
ATOM 651 O O . ARG A 1 84 ? 33.764 11.901 -14.722 1.00 91.00 84 ARG A O 1
ATOM 658 N N . ALA A 1 85 ? 32.538 13.679 -14.090 1.00 90.38 85 ALA A N 1
ATOM 659 C CA . ALA A 1 85 ? 33.655 14.576 -13.792 1.00 90.38 85 ALA A CA 1
ATOM 660 C C . ALA A 1 85 ? 34.535 14.021 -12.659 1.00 90.38 85 ALA A C 1
ATOM 662 O O . ALA A 1 85 ? 35.749 13.895 -12.821 1.00 90.38 85 ALA A O 1
ATOM 663 N N . MET A 1 86 ? 33.913 13.579 -11.560 1.00 89.94 86 MET A N 1
ATOM 664 C CA . MET A 1 86 ? 34.612 12.909 -10.457 1.00 89.94 86 MET A CA 1
ATOM 665 C C . MET A 1 86 ? 35.332 11.637 -10.903 1.00 89.94 86 MET A C 1
ATOM 667 O O . MET A 1 86 ? 36.487 11.426 -10.542 1.00 89.94 86 MET A O 1
ATOM 671 N N . ALA A 1 87 ? 34.682 10.800 -11.716 1.00 91.75 87 ALA A N 1
ATOM 672 C CA . ALA A 1 87 ? 35.304 9.595 -12.263 1.00 91.75 87 ALA A CA 1
ATOM 673 C C . ALA A 1 87 ? 36.502 9.906 -13.183 1.00 91.75 87 ALA A C 1
ATOM 675 O O . ALA A 1 87 ? 37.411 9.090 -13.296 1.00 91.75 87 ALA A O 1
ATOM 676 N N . ALA A 1 88 ? 36.530 11.089 -13.805 1.00 94.06 88 ALA A N 1
ATOM 677 C CA . ALA A 1 88 ? 37.657 11.597 -14.589 1.00 94.06 88 ALA A CA 1
ATOM 678 C C . ALA A 1 88 ? 38.738 12.299 -13.737 1.00 94.06 88 ALA A C 1
ATOM 680 O O . ALA A 1 88 ? 39.660 12.897 -14.289 1.00 94.06 88 ALA A O 1
ATOM 681 N N . GLY A 1 89 ? 38.635 12.248 -12.404 1.00 91.69 89 GLY A N 1
ATOM 682 C CA . GLY A 1 89 ? 39.602 12.839 -11.478 1.00 91.69 89 GLY A CA 1
ATOM 683 C C . GLY A 1 89 ? 39.409 14.335 -11.218 1.00 91.69 89 GLY A C 1
ATOM 684 O O . GLY A 1 89 ? 40.251 14.947 -10.563 1.00 91.69 89 GLY A O 1
ATOM 685 N N . GLN A 1 90 ? 38.323 14.943 -11.702 1.00 90.06 90 GLN A N 1
ATOM 686 C CA . GLN A 1 90 ? 38.006 16.331 -11.374 1.00 90.06 90 GLN A CA 1
ATOM 687 C C . GLN A 1 90 ? 37.441 16.408 -9.953 1.00 90.06 90 GLN A C 1
ATOM 689 O O . GLN A 1 90 ? 36.510 15.680 -9.604 1.00 90.06 90 GLN A O 1
ATOM 694 N N . VAL A 1 91 ? 37.991 17.303 -9.131 1.00 83.88 91 VAL A N 1
ATOM 695 C CA . VAL A 1 91 ? 37.440 17.582 -7.801 1.00 83.88 91 VAL A CA 1
ATOM 696 C C . VAL A 1 91 ? 36.213 18.475 -7.989 1.00 83.88 91 VAL A C 1
ATOM 698 O O . VAL A 1 91 ? 36.353 19.572 -8.534 1.00 83.88 91 VAL A O 1
ATOM 701 N N . PRO A 1 92 ? 35.013 18.030 -7.587 1.00 79.19 92 PRO A N 1
ATOM 702 C CA . PRO A 1 92 ? 33.818 18.838 -7.726 1.00 79.19 92 PRO A CA 1
ATOM 703 C C . PRO A 1 92 ? 33.958 20.068 -6.828 1.00 79.19 92 PRO A C 1
ATOM 705 O O . PRO A 1 92 ? 34.266 19.957 -5.642 1.00 79.19 92 PRO A O 1
ATOM 708 N N . THR A 1 93 ? 33.754 21.246 -7.409 1.00 82.62 93 THR A N 1
ATOM 709 C CA . THR A 1 93 ? 33.774 22.519 -6.676 1.00 82.62 93 THR A CA 1
ATOM 710 C C . THR A 1 93 ? 32.580 22.654 -5.738 1.00 82.62 93 THR A C 1
ATOM 712 O O . THR A 1 93 ? 32.654 23.375 -4.748 1.00 82.62 93 THR A O 1
ATOM 715 N N . GLU A 1 94 ? 31.492 21.944 -6.036 1.00 81.25 94 GLU A N 1
ATOM 716 C CA . GLU A 1 94 ? 30.241 21.988 -5.291 1.00 81.25 94 GLU A CA 1
ATOM 717 C C . GLU A 1 94 ? 29.825 20.582 -4.832 1.00 81.25 94 GLU A C 1
ATOM 719 O O . GLU A 1 94 ? 30.021 19.602 -5.561 1.00 81.25 94 GLU A O 1
ATOM 724 N N . PRO A 1 95 ? 29.251 20.443 -3.622 1.00 82.12 95 PRO A N 1
ATOM 725 C CA . PRO A 1 95 ? 28.715 19.169 -3.166 1.00 82.12 95 PRO A CA 1
ATOM 726 C C . PRO A 1 95 ? 27.500 18.775 -4.010 1.00 82.12 95 PRO A C 1
ATOM 728 O O . PRO A 1 95 ? 26.664 19.614 -4.332 1.00 82.12 95 PRO A O 1
ATOM 731 N N . ILE A 1 96 ? 27.350 17.481 -4.315 1.00 78.06 96 ILE A N 1
ATOM 732 C CA . ILE A 1 96 ? 26.158 16.991 -5.021 1.00 78.06 96 ILE A CA 1
ATOM 733 C C . ILE A 1 96 ? 24.932 17.197 -4.118 1.00 78.06 96 ILE A C 1
ATOM 735 O O . ILE A 1 96 ? 24.854 16.554 -3.064 1.00 78.06 96 ILE A O 1
ATOM 739 N N . PRO A 1 97 ? 23.942 18.017 -4.512 1.00 81.50 97 PRO A N 1
ATOM 740 C CA . PRO A 1 97 ? 22.768 18.226 -3.685 1.00 81.50 97 PRO A CA 1
ATOM 741 C C . PRO A 1 97 ? 21.934 16.941 -3.589 1.00 81.50 97 PRO A C 1
ATOM 743 O O . PRO A 1 97 ? 21.641 16.250 -4.579 1.00 81.50 97 PRO A O 1
ATOM 746 N N . PHE A 1 98 ? 21.518 16.612 -2.364 1.00 88.38 98 PHE A N 1
ATOM 747 C CA . PHE A 1 98 ? 20.501 15.593 -2.153 1.00 88.38 98 PHE A CA 1
ATOM 748 C C . PHE A 1 98 ? 19.142 16.156 -2.565 1.00 88.38 98 PHE A C 1
ATOM 750 O O . PHE A 1 98 ? 18.709 17.198 -2.082 1.00 88.38 98 PHE A O 1
ATOM 757 N N . ASN A 1 99 ? 18.453 15.432 -3.439 1.00 92.50 99 ASN A N 1
ATOM 758 C CA . ASN A 1 99 ? 17.101 15.756 -3.854 1.00 92.50 99 ASN A CA 1
ATOM 759 C C . ASN A 1 99 ? 16.208 14.541 -3.589 1.00 92.50 99 ASN A C 1
ATOM 761 O O . ASN A 1 99 ? 16.452 13.464 -4.137 1.00 92.50 99 ASN A O 1
ATOM 765 N N . ALA A 1 100 ? 15.200 14.721 -2.730 1.00 94.19 100 ALA A N 1
ATOM 766 C CA . ALA A 1 100 ? 14.314 13.647 -2.289 1.00 94.19 100 ALA A CA 1
ATOM 767 C C . ALA A 1 100 ? 13.459 13.082 -3.432 1.00 94.19 100 ALA A C 1
ATOM 769 O O . ALA A 1 100 ? 13.275 11.870 -3.503 1.00 94.19 100 ALA A O 1
ATOM 770 N N . PHE A 1 101 ? 12.990 13.937 -4.346 1.00 94.88 101 PHE A N 1
ATOM 771 C CA . PHE A 1 101 ? 12.222 13.507 -5.515 1.00 94.88 101 PHE A CA 1
ATOM 772 C C . PHE A 1 101 ? 13.078 12.670 -6.457 1.00 94.88 101 PHE A C 1
ATOM 774 O O . PHE A 1 101 ? 12.673 11.582 -6.849 1.00 94.88 101 PHE A O 1
ATOM 781 N N . LEU A 1 102 ? 14.298 13.128 -6.752 1.00 94.12 102 LEU A N 1
ATOM 782 C CA . LEU A 1 102 ? 15.229 12.357 -7.567 1.00 94.12 102 LEU A CA 1
ATOM 783 C C . LEU A 1 102 ? 15.593 11.032 -6.890 1.00 94.12 102 LEU A C 1
ATOM 785 O O . LEU A 1 102 ? 15.620 10.011 -7.556 1.00 94.12 102 LEU A O 1
ATOM 789 N N . PHE A 1 103 ? 15.840 11.014 -5.577 1.00 95.00 103 PHE A N 1
ATOM 790 C CA . PHE A 1 103 ? 16.096 9.767 -4.848 1.00 95.00 103 PHE A CA 1
ATOM 791 C C . PHE A 1 103 ? 14.912 8.792 -4.927 1.00 95.00 103 PHE A C 1
ATOM 793 O O . PHE A 1 103 ? 15.112 7.597 -5.136 1.00 95.00 103 PHE A O 1
ATOM 800 N N . PHE A 1 104 ? 13.687 9.289 -4.769 1.00 96.00 104 PHE A N 1
ATOM 801 C CA . PHE A 1 104 ? 12.487 8.469 -4.865 1.00 96.00 104 PHE A CA 1
ATOM 802 C C . PHE A 1 104 ? 12.311 7.881 -6.273 1.00 96.00 104 PHE A C 1
ATOM 804 O O . PHE A 1 104 ? 12.182 6.666 -6.413 1.00 96.00 104 PHE A O 1
ATOM 811 N N . GLU A 1 105 ? 12.363 8.719 -7.307 1.00 95.19 105 GLU A N 1
ATOM 812 C CA . GLU A 1 105 ? 12.169 8.284 -8.694 1.00 95.19 105 GLU A CA 1
ATOM 813 C C . GLU A 1 105 ? 13.340 7.412 -9.183 1.00 95.19 105 GLU A C 1
ATOM 815 O O . GLU A 1 105 ? 13.140 6.288 -9.624 1.00 95.19 105 GLU A O 1
ATOM 820 N N . GLU A 1 106 ? 14.587 7.869 -9.047 1.00 94.06 106 GLU A N 1
ATOM 821 C CA . GLU A 1 106 ? 15.773 7.152 -9.544 1.00 94.06 106 GLU A CA 1
ATOM 822 C C . GLU A 1 106 ? 16.047 5.876 -8.736 1.00 94.06 106 GLU A C 1
ATOM 824 O O . GLU A 1 106 ? 16.177 4.790 -9.303 1.00 94.06 106 GLU A O 1
ATOM 829 N N . SER A 1 107 ? 16.133 5.988 -7.407 1.00 94.75 107 SER A N 1
ATOM 830 C CA . SER A 1 107 ? 16.614 4.889 -6.564 1.00 94.75 107 SER A CA 1
ATOM 831 C C . SER A 1 107 ? 15.488 3.980 -6.085 1.00 94.75 107 SER A C 1
ATOM 833 O O . SER A 1 107 ? 15.613 2.762 -6.184 1.00 94.75 107 SER A O 1
ATOM 835 N N . VAL A 1 108 ? 14.396 4.537 -5.546 1.00 96.50 108 VAL A N 1
ATOM 836 C CA . VAL A 1 108 ? 13.324 3.720 -4.947 1.00 96.50 108 VAL A CA 1
ATOM 837 C C . VAL A 1 108 ? 12.494 3.043 -6.035 1.00 96.50 108 VAL A C 1
ATOM 839 O O . VAL A 1 108 ? 12.375 1.817 -6.018 1.00 96.50 108 VAL A O 1
ATOM 842 N N . MET A 1 109 ? 11.961 3.799 -7.003 1.00 97.12 109 MET A N 1
ATOM 843 C CA . MET A 1 109 ? 11.196 3.211 -8.112 1.00 97.12 109 MET A CA 1
ATOM 844 C C . MET A 1 109 ? 12.088 2.353 -9.012 1.00 97.12 109 MET A C 1
ATOM 846 O O . MET A 1 109 ? 11.672 1.265 -9.400 1.00 97.12 109 MET A O 1
ATOM 850 N N . GLY A 1 110 ? 13.334 2.770 -9.269 1.00 95.75 110 GLY A N 1
ATOM 851 C CA . GLY A 1 110 ? 14.304 1.967 -10.018 1.00 95.75 110 GLY A CA 1
ATOM 852 C C . GLY A 1 110 ? 14.590 0.605 -9.372 1.00 95.75 110 GLY A C 1
ATOM 853 O O . GLY A 1 110 ? 14.497 -0.426 -10.040 1.00 95.75 110 GLY A O 1
ATOM 854 N N . ALA A 1 111 ? 14.874 0.566 -8.066 1.00 96.31 111 ALA A N 1
ATOM 855 C CA . ALA A 1 111 ? 15.112 -0.691 -7.351 1.00 96.31 111 ALA A CA 1
ATOM 856 C C . ALA A 1 111 ? 13.860 -1.580 -7.297 1.00 96.31 111 ALA A C 1
ATOM 858 O O . ALA A 1 111 ? 13.953 -2.793 -7.494 1.00 96.31 111 ALA A O 1
ATOM 859 N N . LEU A 1 112 ? 12.686 -0.985 -7.069 1.00 96.50 112 LEU A N 1
ATOM 860 C CA . LEU A 1 112 ? 11.418 -1.713 -7.076 1.00 96.50 112 LEU A CA 1
ATOM 861 C C . LEU A 1 112 ? 11.078 -2.269 -8.459 1.00 96.50 112 LEU A C 1
ATOM 863 O O . LEU A 1 112 ? 10.595 -3.397 -8.540 1.00 96.50 112 LEU A O 1
ATOM 867 N N . LEU A 1 113 ? 11.369 -1.531 -9.535 1.00 97.19 113 LEU A N 1
ATOM 868 C CA . LEU A 1 113 ? 11.217 -2.022 -10.900 1.00 97.19 113 LEU A CA 1
ATOM 869 C C . LEU A 1 113 ? 12.103 -3.246 -11.125 1.00 97.19 113 LEU A C 1
ATOM 871 O O . LEU A 1 113 ? 11.598 -4.266 -11.576 1.00 97.19 113 LEU A O 1
ATOM 875 N N . GLN A 1 114 ? 13.388 -3.195 -10.761 1.00 96.94 114 GLN A N 1
ATOM 876 C CA . GLN A 1 114 ? 14.285 -4.346 -10.932 1.00 96.94 114 GLN A CA 1
ATOM 877 C C . GLN A 1 114 ? 13.842 -5.558 -10.107 1.00 96.94 114 GLN A C 1
ATOM 879 O O . GLN A 1 114 ? 13.805 -6.674 -10.622 1.00 96.94 114 GLN A O 1
ATOM 884 N N . ALA A 1 115 ? 13.444 -5.351 -8.849 1.00 96.38 115 ALA A N 1
ATOM 885 C CA . ALA A 1 115 ? 12.909 -6.421 -8.010 1.00 96.38 115 ALA A CA 1
ATOM 886 C C . ALA A 1 115 ? 11.608 -7.005 -8.591 1.00 96.38 115 ALA A C 1
ATOM 888 O O . ALA A 1 115 ? 11.431 -8.222 -8.641 1.00 96.38 115 ALA A O 1
ATOM 889 N N . GLY A 1 116 ? 10.714 -6.145 -9.083 1.00 96.44 116 GLY A N 1
ATOM 890 C CA . GLY A 1 116 ? 9.470 -6.542 -9.734 1.00 96.44 116 GLY A CA 1
ATOM 891 C C . GLY A 1 116 ? 9.708 -7.300 -11.039 1.00 96.44 116 GLY A C 1
ATOM 892 O O . GLY A 1 116 ? 9.095 -8.339 -11.260 1.00 96.44 116 GLY A O 1
ATOM 893 N N . LEU A 1 117 ? 10.632 -6.841 -11.883 1.00 96.44 117 LEU A N 1
ATOM 894 C CA . LEU A 1 117 ? 11.013 -7.519 -13.123 1.00 96.44 117 LEU A CA 1
ATOM 895 C C . LEU A 1 117 ? 11.686 -8.862 -12.842 1.00 96.44 117 LEU A C 1
ATOM 897 O O . LEU A 1 117 ? 11.427 -9.828 -13.553 1.00 96.44 117 LEU A O 1
ATOM 901 N N . PHE A 1 118 ? 12.490 -8.963 -11.785 1.00 97.25 118 PHE A N 1
ATOM 902 C CA . PHE A 1 118 ? 13.060 -10.236 -11.356 1.00 97.25 118 PHE A CA 1
ATOM 903 C C . PHE A 1 118 ? 11.973 -11.250 -10.960 1.00 97.25 118 PHE A C 1
ATOM 905 O O . PHE A 1 118 ? 12.034 -12.409 -11.369 1.00 97.25 118 PHE A O 1
ATOM 912 N N . LEU A 1 119 ? 10.949 -10.816 -10.216 1.00 96.88 119 LEU A N 1
ATOM 913 C CA . LEU A 1 119 ? 9.875 -11.688 -9.726 1.00 96.88 119 LEU A CA 1
ATOM 914 C C . LEU A 1 119 ? 8.814 -12.016 -10.790 1.00 96.88 119 LEU A C 1
ATOM 916 O O . LEU A 1 119 ? 8.386 -13.162 -10.908 1.00 96.88 119 LEU A O 1
ATOM 920 N N . PHE A 1 120 ? 8.387 -11.022 -11.569 1.00 96.19 120 PHE A N 1
ATOM 921 C CA . PHE A 1 120 ? 7.227 -11.106 -12.467 1.00 96.19 120 PHE A CA 1
ATOM 922 C C . PHE A 1 120 ? 7.592 -11.058 -13.956 1.00 96.19 120 PHE A C 1
ATOM 924 O O . PHE A 1 120 ? 6.709 -11.130 -14.813 1.00 96.19 120 PHE A O 1
ATOM 931 N N . ARG A 1 121 ? 8.889 -10.955 -14.278 1.00 94.88 121 ARG A N 1
ATOM 932 C CA . ARG A 1 121 ? 9.490 -10.988 -15.628 1.00 94.88 121 ARG A CA 1
ATOM 933 C C . ARG A 1 121 ? 9.122 -9.840 -16.570 1.00 94.88 121 ARG A C 1
ATOM 935 O O . ARG A 1 121 ? 9.772 -9.685 -17.598 1.00 94.88 121 ARG A O 1
ATOM 942 N N . SER A 1 122 ? 8.095 -9.053 -16.262 1.00 94.94 122 SER A N 1
ATOM 943 C CA . SER A 1 122 ? 7.595 -7.978 -17.123 1.00 94.94 122 SER A CA 1
ATOM 944 C C . SER A 1 122 ? 6.799 -6.937 -16.334 1.00 94.94 122 SER A C 1
ATOM 946 O O . SER A 1 122 ? 6.248 -7.246 -15.274 1.00 94.94 122 SER A O 1
ATOM 948 N N . LEU A 1 123 ? 6.671 -5.726 -16.890 1.00 94.62 123 LEU A N 1
ATOM 949 C CA . LEU A 1 123 ? 5.806 -4.678 -16.337 1.00 94.62 123 LEU A CA 1
ATOM 950 C C . LEU A 1 123 ? 4.333 -5.109 -16.310 1.00 94.62 123 LEU A C 1
ATOM 952 O O . LEU A 1 123 ? 3.649 -4.893 -15.314 1.00 94.62 123 LEU A O 1
ATOM 956 N N . SER A 1 124 ? 3.860 -5.801 -17.351 1.00 95.81 124 SER A N 1
ATOM 957 C CA . SER A 1 124 ? 2.504 -6.363 -17.381 1.00 95.81 124 SER A CA 1
ATOM 958 C C . SER A 1 124 ? 2.273 -7.379 -16.258 1.00 95.81 124 SER A C 1
ATOM 960 O O . SER A 1 124 ? 1.191 -7.418 -15.680 1.00 95.81 124 SER A O 1
ATOM 962 N N . GLY A 1 125 ? 3.294 -8.164 -15.896 1.00 96.44 125 GLY A N 1
ATOM 963 C CA . GLY A 1 125 ? 3.248 -9.057 -14.736 1.00 96.44 125 GLY A CA 1
ATOM 964 C C . GLY A 1 125 ? 3.105 -8.298 -13.412 1.00 96.44 125 GLY A C 1
ATOM 965 O O . GLY A 1 125 ? 2.266 -8.659 -12.587 1.00 96.44 125 GLY A O 1
ATOM 966 N N . ILE A 1 126 ? 3.861 -7.207 -13.235 1.00 96.75 126 ILE A N 1
ATOM 967 C CA . ILE A 1 126 ? 3.745 -6.311 -12.068 1.00 96.75 126 ILE A CA 1
ATOM 968 C C . ILE A 1 126 ? 2.329 -5.715 -11.990 1.00 96.75 126 ILE A C 1
ATOM 970 O O . ILE A 1 126 ? 1.696 -5.747 -10.934 1.00 96.75 126 ILE A O 1
ATOM 974 N N . GLN A 1 127 ? 1.805 -5.219 -13.114 1.00 97.94 127 GLN A N 1
ATOM 975 C CA . GLN A 1 127 ? 0.451 -4.668 -13.210 1.00 97.94 127 GLN A CA 1
ATOM 976 C C . GLN A 1 127 ? -0.615 -5.707 -12.864 1.00 97.94 127 GLN A C 1
ATOM 978 O O . GLN A 1 127 ? -1.509 -5.416 -12.073 1.00 9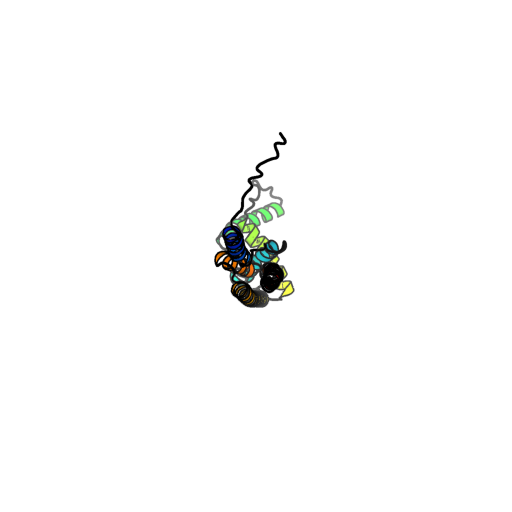7.94 127 GLN A O 1
ATOM 983 N N . ALA A 1 128 ? -0.504 -6.929 -13.390 1.00 97.75 128 ALA A N 1
ATOM 984 C CA . ALA A 1 128 ? -1.440 -8.011 -13.097 1.00 97.75 128 ALA A CA 1
ATOM 985 C C . ALA A 1 128 ? -1.483 -8.341 -11.596 1.00 97.75 128 ALA A C 1
ATOM 987 O O . ALA A 1 128 ? -2.564 -8.487 -11.026 1.00 97.75 128 ALA A O 1
ATOM 988 N N . VAL A 1 129 ? -0.323 -8.394 -10.934 1.00 96.12 129 VAL A N 1
ATOM 989 C CA . VAL A 1 129 ? -0.235 -8.605 -9.480 1.00 96.12 129 VAL A CA 1
ATOM 990 C C . VAL A 1 129 ? -0.855 -7.436 -8.716 1.00 96.12 129 VAL A C 1
ATOM 992 O O . VAL A 1 129 ? -1.576 -7.655 -7.745 1.00 96.12 129 VAL A O 1
ATOM 995 N N . CYS A 1 130 ? -0.635 -6.200 -9.167 1.00 96.31 130 CYS A N 1
ATOM 996 C CA . CYS A 1 130 ? -1.249 -5.022 -8.559 1.00 96.31 130 CYS A CA 1
ATOM 997 C C . CYS A 1 130 ? -2.782 -5.035 -8.695 1.00 96.31 130 CYS A C 1
ATOM 999 O O . CYS A 1 130 ? -3.490 -4.742 -7.732 1.00 96.31 130 CYS A O 1
ATOM 1001 N N . VAL A 1 131 ? -3.311 -5.414 -9.862 1.00 97.56 131 VAL A N 1
ATOM 1002 C CA . VAL A 1 131 ? -4.757 -5.583 -10.084 1.00 97.56 131 VAL A CA 1
ATOM 1003 C C . VAL A 1 131 ? -5.313 -6.693 -9.192 1.00 97.56 131 VAL A C 1
ATOM 1005 O O . VAL A 1 131 ? -6.345 -6.505 -8.552 1.00 97.56 131 VAL A O 1
ATOM 1008 N N . LEU A 1 132 ? -4.617 -7.827 -9.084 1.00 96.62 132 LEU A N 1
ATOM 1009 C CA . LEU A 1 132 ? -5.015 -8.913 -8.189 1.00 96.62 132 LEU A CA 1
ATOM 1010 C C . LEU A 1 132 ? -5.054 -8.457 -6.722 1.00 96.62 132 LEU A C 1
ATOM 1012 O O . LEU A 1 132 ? -6.006 -8.774 -6.011 1.00 96.62 132 LEU A O 1
ATOM 1016 N N . ALA A 1 133 ? -4.069 -7.673 -6.279 1.00 94.56 133 ALA A N 1
ATOM 1017 C CA . ALA A 1 133 ? -4.055 -7.095 -4.937 1.00 94.56 133 ALA A CA 1
ATOM 1018 C C . ALA A 1 133 ? -5.272 -6.184 -4.693 1.00 94.56 133 ALA A C 1
ATOM 1020 O O . ALA A 1 133 ? -5.910 -6.285 -3.646 1.00 94.56 133 ALA A O 1
ATOM 1021 N N . TRP A 1 134 ? -5.659 -5.365 -5.678 1.00 95.31 134 TRP A N 1
ATOM 1022 C CA . TRP A 1 134 ? -6.891 -4.571 -5.610 1.00 95.31 134 TRP A CA 1
ATOM 1023 C C . TRP A 1 134 ? -8.148 -5.430 -5.484 1.00 95.31 134 TRP A C 1
ATOM 1025 O O . TRP A 1 134 ? -9.009 -5.127 -4.661 1.00 95.31 134 TRP A O 1
ATOM 1035 N N . LEU A 1 135 ? -8.257 -6.515 -6.254 1.00 96.62 135 LEU A N 1
ATOM 1036 C CA . LEU A 1 135 ? -9.396 -7.433 -6.156 1.00 96.62 135 LEU A CA 1
ATOM 1037 C C . LEU A 1 135 ? -9.496 -8.064 -4.761 1.00 96.62 135 LEU A C 1
ATOM 1039 O O . LEU A 1 135 ? -10.591 -8.159 -4.205 1.00 96.62 135 LEU A O 1
ATOM 1043 N N . ILE A 1 136 ? -8.357 -8.436 -4.168 1.00 95.25 136 ILE A N 1
ATOM 1044 C CA . ILE A 1 136 ? -8.297 -8.932 -2.787 1.00 95.25 136 ILE A CA 1
ATOM 1045 C C . ILE A 1 136 ? -8.783 -7.853 -1.811 1.00 95.25 136 ILE A C 1
ATOM 1047 O O . ILE A 1 136 ? -9.629 -8.141 -0.967 1.00 95.25 136 ILE A O 1
ATOM 1051 N N . HIS A 1 137 ? -8.334 -6.603 -1.951 1.00 93.00 137 HIS A N 1
ATOM 1052 C CA . HIS A 1 137 ? -8.795 -5.505 -1.094 1.00 93.00 137 HIS A CA 1
ATOM 1053 C C . HIS A 1 137 ? -10.294 -5.217 -1.246 1.00 93.00 137 HIS A C 1
ATOM 1055 O O . HIS A 1 137 ? -10.961 -4.954 -0.248 1.00 93.00 137 HIS A O 1
ATOM 1061 N N . LEU A 1 138 ? -10.863 -5.318 -2.453 1.00 95.69 138 LEU A N 1
ATOM 1062 C CA . LEU A 1 138 ? -12.311 -5.182 -2.660 1.00 95.69 138 LEU A CA 1
ATOM 1063 C C . LEU A 1 138 ? -13.096 -6.286 -1.941 1.00 95.69 138 LEU A C 1
ATOM 1065 O O . LEU A 1 138 ? -14.121 -6.010 -1.313 1.00 95.69 138 LEU A O 1
ATOM 1069 N N . PHE A 1 139 ? -12.601 -7.523 -1.984 1.00 96.94 139 PHE A N 1
ATOM 1070 C CA . PHE A 1 139 ? -13.182 -8.625 -1.223 1.00 96.94 139 PHE A CA 1
ATOM 1071 C C . PHE A 1 139 ? -13.105 -8.368 0.292 1.00 96.94 139 PHE A C 1
ATOM 1073 O O . PHE A 1 139 ? -14.118 -8.461 0.989 1.00 96.94 139 PHE A O 1
ATOM 1080 N N . GLU A 1 140 ? -11.933 -7.984 0.806 1.00 96.75 140 GLU A N 1
ATOM 1081 C CA . GLU A 1 140 ? -11.730 -7.663 2.226 1.00 96.75 140 GLU A CA 1
ATOM 1082 C C . GLU A 1 140 ? -12.615 -6.499 2.684 1.00 96.75 140 GLU A C 1
ATOM 1084 O O . GLU A 1 140 ? -13.188 -6.547 3.776 1.00 96.75 140 GLU A O 1
ATOM 1089 N N . LEU A 1 141 ? -12.794 -5.486 1.834 1.00 96.50 141 LEU A N 1
ATOM 1090 C CA . LEU A 1 141 ? -13.688 -4.359 2.074 1.00 96.50 141 LEU A CA 1
ATOM 1091 C C . LEU A 1 141 ? -15.149 -4.812 2.184 1.00 96.50 141 LEU A C 1
ATOM 1093 O O . LEU A 1 141 ? -15.858 -4.364 3.086 1.00 96.50 141 LEU A O 1
ATOM 1097 N N . GLY A 1 142 ? -15.588 -5.739 1.328 1.00 97.38 142 GLY A N 1
ATOM 1098 C CA . GLY A 1 142 ? -16.916 -6.350 1.416 1.00 97.38 142 GLY A CA 1
ATOM 1099 C C . GLY A 1 142 ? -17.128 -7.107 2.732 1.00 97.38 142 GLY A C 1
ATOM 1100 O O . GLY A 1 142 ? -18.156 -6.938 3.394 1.00 97.38 142 GLY A O 1
ATOM 1101 N N . VAL A 1 143 ? -16.135 -7.889 3.170 1.00 97.38 143 VAL A N 1
ATOM 1102 C CA . VAL A 1 143 ? -16.174 -8.576 4.474 1.00 97.38 143 VAL A CA 1
ATOM 1103 C C . VAL A 1 143 ? -16.210 -7.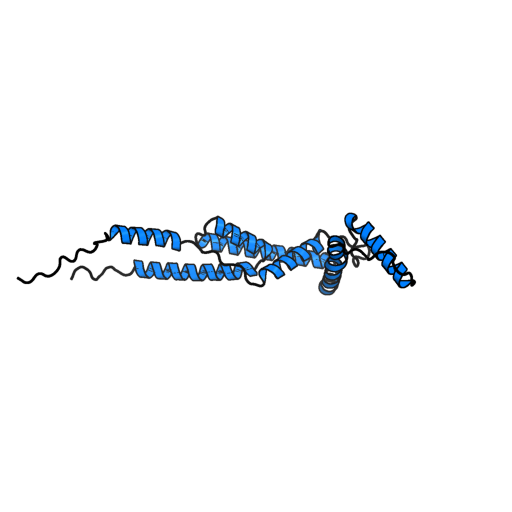566 5.623 1.00 97.38 143 VAL A C 1
ATOM 1105 O O . VAL A 1 143 ? -17.011 -7.723 6.546 1.00 97.38 143 VAL A O 1
ATOM 1108 N N . CYS A 1 144 ? -15.385 -6.519 5.559 1.00 97.25 144 CYS A N 1
ATOM 1109 C CA . CYS A 1 144 ? -15.348 -5.437 6.537 1.00 97.25 144 CYS A CA 1
ATOM 1110 C C . CYS A 1 144 ? -16.716 -4.761 6.675 1.00 97.25 144 CYS A C 1
ATOM 1112 O O . CYS A 1 144 ? -17.248 -4.667 7.782 1.00 97.25 144 CYS A O 1
ATOM 1114 N N . PHE A 1 145 ? -17.312 -4.348 5.554 1.00 97.31 145 PHE A N 1
ATOM 1115 C CA . PHE A 1 145 ? -18.639 -3.741 5.521 1.00 97.31 145 PHE A CA 1
ATOM 1116 C C . PHE A 1 145 ? -19.688 -4.658 6.155 1.00 97.31 145 PHE A C 1
ATOM 1118 O O . PHE A 1 145 ? -20.420 -4.231 7.048 1.00 97.31 145 PHE A O 1
ATOM 1125 N N . ARG A 1 146 ? -19.708 -5.942 5.769 1.00 97.69 146 ARG A N 1
ATOM 1126 C CA . ARG A 1 146 ? -20.643 -6.930 6.323 1.00 97.69 146 ARG A CA 1
ATOM 1127 C C . ARG A 1 146 ? -20.510 -7.062 7.840 1.00 97.69 146 ARG A C 1
ATOM 1129 O O . ARG A 1 146 ? -21.528 -7.101 8.525 1.00 97.69 146 ARG A O 1
ATOM 1136 N N . ILE A 1 147 ? -19.283 -7.128 8.366 1.00 96.50 147 ILE A N 1
ATOM 1137 C CA . ILE A 1 147 ? -19.038 -7.222 9.813 1.00 96.50 147 ILE A CA 1
ATOM 1138 C C . ILE A 1 147 ? -19.547 -5.963 10.519 1.00 96.50 147 ILE A C 1
ATOM 1140 O O . ILE A 1 147 ? -20.339 -6.077 11.454 1.00 96.50 147 ILE A O 1
ATOM 1144 N N . CYS A 1 148 ? -19.142 -4.775 10.057 1.00 95.62 148 CYS A N 1
ATOM 1145 C CA . CYS A 1 148 ? -19.562 -3.506 10.650 1.00 95.62 148 CYS A CA 1
ATOM 1146 C C . CYS A 1 148 ? -21.087 -3.353 10.658 1.00 95.62 148 CYS A C 1
ATOM 1148 O O . CYS A 1 148 ? -21.651 -2.977 11.683 1.00 95.62 148 CYS A O 1
ATOM 1150 N N . TRP A 1 149 ? -21.745 -3.701 9.550 1.00 95.19 149 TRP A N 1
ATOM 1151 C CA . TRP A 1 149 ? -23.201 -3.685 9.444 1.00 95.19 149 TRP A CA 1
ATOM 1152 C C . TRP A 1 149 ? -23.855 -4.667 10.424 1.00 95.19 149 TRP A C 1
ATOM 1154 O O . TRP A 1 149 ? -24.747 -4.287 11.177 1.00 95.19 149 TRP A O 1
ATOM 1164 N N . SER A 1 150 ? -23.376 -5.916 10.479 1.00 94.38 150 SER A N 1
ATOM 1165 C CA . SER A 1 150 ? -23.943 -6.953 11.358 1.00 94.38 150 SER A CA 1
ATOM 1166 C C . SER A 1 150 ? -23.780 -6.671 12.855 1.00 94.38 150 SER A C 1
ATOM 1168 O O . SER A 1 150 ? -24.595 -7.127 13.648 1.00 94.38 150 SER A O 1
ATOM 1170 N N . CYS A 1 151 ? -22.753 -5.908 13.240 1.00 91.75 151 CYS A N 1
ATOM 1171 C CA . CYS A 1 151 ? -22.477 -5.528 14.629 1.00 91.75 151 CYS A CA 1
ATOM 1172 C C . CYS A 1 151 ? -22.961 -4.112 14.972 1.00 91.75 151 CYS A C 1
ATOM 1174 O O . CYS A 1 151 ? -22.475 -3.521 15.936 1.00 91.75 151 CYS A O 1
ATOM 1176 N N . ASN A 1 152 ? -23.848 -3.537 14.147 1.00 89.31 152 ASN A N 1
ATOM 1177 C CA . ASN A 1 152 ? -24.414 -2.200 14.340 1.00 89.31 152 ASN A CA 1
ATOM 1178 C C . ASN A 1 152 ? -23.342 -1.129 14.642 1.00 89.31 152 ASN A C 1
ATOM 1180 O O . ASN A 1 152 ? -23.477 -0.2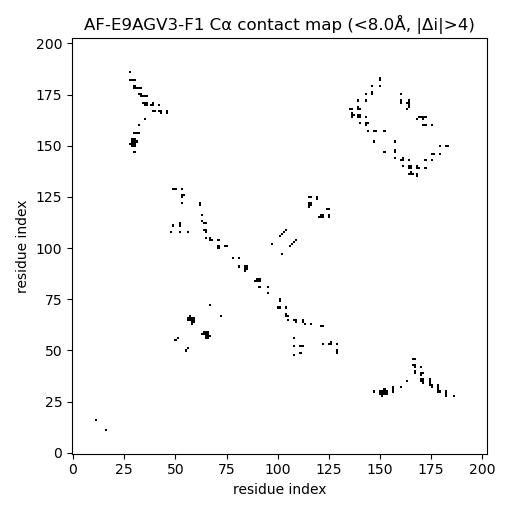92 15.541 1.00 89.31 152 ASN A O 1
ATOM 1184 N N . ALA A 1 153 ? -22.216 -1.197 13.926 1.00 92.06 153 ALA A N 1
ATOM 1185 C CA . ALA A 1 153 ? -21.124 -0.258 14.110 1.00 92.06 153 ALA A CA 1
ATOM 1186 C C . ALA A 1 153 ? -21.595 1.165 13.780 1.00 92.06 153 ALA A C 1
ATOM 1188 O O . ALA A 1 153 ? -22.301 1.395 12.798 1.00 92.06 153 ALA A O 1
ATOM 1189 N N . SER A 1 154 ? -21.152 2.151 14.564 1.00 92.38 154 SER A N 1
ATOM 1190 C CA . SER A 1 154 ? -21.410 3.551 14.211 1.00 92.38 154 SER A CA 1
ATOM 1191 C C . SER A 1 154 ? -20.800 3.895 12.846 1.00 92.38 154 SER A C 1
ATOM 1193 O O . SER A 1 154 ? -19.744 3.371 12.482 1.00 92.38 154 SER A O 1
ATOM 1195 N N . PHE A 1 155 ? -21.416 4.833 12.123 1.00 93.50 155 PHE A N 1
ATOM 1196 C CA . PHE A 1 155 ? -20.950 5.257 10.799 1.00 93.50 155 PHE A CA 1
ATOM 1197 C C . PHE A 1 155 ? -19.462 5.654 10.784 1.00 93.50 155 PHE A C 1
ATOM 1199 O O . PHE A 1 155 ? -18.711 5.222 9.914 1.00 93.50 155 PHE A O 1
ATOM 1206 N N . ALA A 1 156 ? -19.004 6.404 11.793 1.00 94.06 156 ALA A N 1
ATOM 1207 C CA . ALA A 1 156 ? -17.603 6.812 11.909 1.00 94.06 156 ALA A CA 1
ATOM 1208 C C . ALA A 1 156 ? -16.646 5.622 12.113 1.00 94.06 156 ALA A C 1
ATOM 1210 O O . ALA A 1 156 ? -15.543 5.613 11.566 1.00 94.06 156 ALA A O 1
ATOM 1211 N N . VAL A 1 157 ? -17.056 4.611 12.886 1.00 93.62 157 VAL A N 1
ATOM 1212 C CA . VAL A 1 157 ? -16.266 3.387 13.098 1.00 93.62 157 VAL A CA 1
ATOM 1213 C C . VAL A 1 157 ? -16.206 2.563 11.815 1.00 93.62 157 VAL A C 1
ATOM 1215 O O . VAL A 1 157 ? -15.119 2.142 11.423 1.00 93.62 157 VAL A O 1
ATOM 1218 N N . MET A 1 158 ? -17.342 2.390 11.136 1.00 95.12 158 MET A N 1
ATOM 1219 C CA . MET A 1 158 ? -17.407 1.713 9.842 1.00 95.12 158 MET A CA 1
ATOM 1220 C C . MET A 1 158 ? -16.484 2.387 8.821 1.00 95.12 158 MET A C 1
ATOM 1222 O O . MET A 1 158 ? -15.656 1.710 8.218 1.00 95.12 158 MET A O 1
ATOM 1226 N N . LEU A 1 159 ? -16.545 3.717 8.691 1.00 95.62 159 LEU A N 1
ATOM 1227 C CA . LEU A 1 159 ? -15.704 4.471 7.760 1.00 95.62 159 LEU A CA 1
ATOM 1228 C C . LEU A 1 159 ? -14.208 4.282 8.047 1.00 95.62 159 LEU A C 1
ATOM 1230 O O . LEU A 1 159 ? -13.430 4.069 7.121 1.00 95.62 159 LEU A O 1
ATOM 1234 N N . ARG A 1 160 ? -13.800 4.309 9.323 1.00 94.81 160 ARG A N 1
ATOM 1235 C CA . ARG A 1 160 ? -12.401 4.067 9.718 1.00 94.81 160 ARG A CA 1
ATOM 1236 C C . ARG A 1 160 ? -11.943 2.655 9.363 1.00 94.81 160 ARG A C 1
ATOM 1238 O O . ARG A 1 160 ? -10.880 2.502 8.769 1.00 94.81 160 ARG A O 1
ATOM 1245 N N . TYR A 1 161 ? -12.738 1.633 9.689 1.00 95.81 161 TYR A N 1
ATOM 1246 C CA . TYR A 1 161 ? -12.419 0.249 9.329 1.00 95.81 161 TYR A CA 1
ATOM 1247 C C . TYR A 1 161 ? -12.336 0.060 7.812 1.00 95.81 161 TYR A C 1
ATOM 1249 O O . TYR A 1 161 ? -11.386 -0.559 7.336 1.00 95.81 161 TYR A O 1
ATOM 1257 N N . MET A 1 162 ? -13.277 0.626 7.055 1.00 96.25 162 MET A N 1
ATOM 1258 C CA . MET A 1 162 ? -13.290 0.558 5.593 1.00 96.25 162 MET A CA 1
ATOM 1259 C C . MET A 1 162 ? -12.076 1.256 4.981 1.00 96.25 162 MET A C 1
ATOM 1261 O O . MET A 1 162 ? -11.401 0.665 4.144 1.00 96.25 162 MET A O 1
ATOM 1265 N N . PHE A 1 163 ? -11.751 2.472 5.431 1.00 94.88 163 PHE A N 1
ATOM 1266 C CA . PHE A 1 163 ? -10.580 3.209 4.958 1.00 94.88 163 PHE A CA 1
ATOM 1267 C C . PHE A 1 163 ? -9.287 2.431 5.219 1.00 94.88 163 PHE A C 1
ATOM 1269 O O . PHE A 1 163 ? -8.518 2.195 4.292 1.00 94.88 163 PHE A O 1
ATOM 1276 N N . CYS A 1 164 ? -9.076 1.963 6.453 1.00 94.38 164 CYS A N 1
ATOM 1277 C CA . CYS A 1 164 ? -7.888 1.187 6.801 1.00 94.38 164 CYS A CA 1
ATOM 1278 C C . CYS A 1 164 ? -7.823 -0.156 6.052 1.00 94.38 164 CYS A C 1
ATOM 1280 O O . CYS A 1 164 ? -6.745 -0.561 5.628 1.00 94.38 164 CYS A O 1
ATOM 1282 N N . THR A 1 165 ? -8.952 -0.832 5.827 1.00 94.31 165 THR A N 1
ATOM 1283 C CA . THR A 1 165 ? -8.982 -2.075 5.032 1.00 94.31 165 THR A CA 1
ATOM 1284 C C . THR A 1 165 ? -8.673 -1.806 3.557 1.00 94.31 165 THR A C 1
ATOM 1286 O O . THR A 1 165 ? -7.972 -2.589 2.936 1.00 94.31 165 THR A O 1
ATOM 1289 N N . CYS A 1 166 ? -9.115 -0.674 3.003 1.00 93.00 166 CYS A N 1
ATOM 1290 C CA . CYS A 1 166 ? -8.853 -0.306 1.610 1.00 93.00 166 CYS A CA 1
ATOM 1291 C C . CYS A 1 166 ? -7.356 -0.117 1.308 1.00 93.00 166 CYS A C 1
ATOM 1293 O O . CYS A 1 166 ? -6.918 -0.423 0.207 1.00 93.00 166 CYS A O 1
ATOM 1295 N N . VAL A 1 167 ? -6.570 0.376 2.273 1.00 91.25 167 VAL A N 1
ATOM 1296 C CA . VAL A 1 167 ? -5.133 0.651 2.066 1.00 91.25 167 VAL A CA 1
ATOM 1297 C C . VAL A 1 167 ? -4.198 -0.386 2.690 1.00 91.25 167 VAL A C 1
ATOM 1299 O O . VAL A 1 167 ? -3.066 -0.528 2.239 1.00 91.25 167 VAL A O 1
ATOM 1302 N N . GLY A 1 168 ? -4.630 -1.069 3.753 1.00 90.38 168 GLY A N 1
ATOM 1303 C CA . GLY A 1 168 ? -3.816 -2.036 4.499 1.00 90.38 168 GLY A CA 1
ATOM 1304 C C . GLY A 1 168 ? -4.311 -3.480 4.409 1.00 90.38 168 GLY A C 1
ATOM 1305 O O . GLY A 1 168 ? -3.671 -4.377 4.969 1.00 90.38 168 GLY A O 1
ATOM 1306 N N . GLY A 1 169 ? -5.456 -3.713 3.768 1.00 90.88 169 GLY A N 1
ATOM 1307 C CA . GLY A 1 169 ? -6.063 -5.028 3.598 1.00 90.88 169 GLY A CA 1
ATOM 1308 C C . GLY A 1 169 ? -6.261 -5.805 4.902 1.00 90.88 169 GLY A C 1
ATOM 1309 O O . GLY A 1 169 ? -6.732 -5.271 5.917 1.00 90.88 169 GLY A O 1
ATOM 1310 N N . PHE A 1 170 ? -5.838 -7.075 4.902 1.00 90.69 170 PHE A N 1
ATOM 1311 C CA . PHE A 1 170 ? -5.944 -8.000 6.039 1.00 90.69 170 PHE A CA 1
ATOM 1312 C C . PHE A 1 170 ? -5.399 -7.459 7.373 1.00 90.69 170 PHE A C 1
ATOM 1314 O O . PHE A 1 170 ? -5.844 -7.893 8.444 1.00 90.69 170 PHE A O 1
ATOM 1321 N N . THR A 1 171 ? -4.451 -6.514 7.340 1.00 91.12 171 THR A N 1
ATOM 1322 C CA . THR A 1 171 ? -3.852 -5.935 8.555 1.00 91.12 171 THR A CA 1
ATOM 1323 C C . THR A 1 171 ? -4.862 -5.166 9.412 1.00 91.12 171 THR A C 1
ATOM 1325 O O . THR A 1 171 ? -4.657 -5.057 10.625 1.00 91.12 171 THR A O 1
ATOM 1328 N N . GLN A 1 172 ? -5.968 -4.703 8.814 1.00 92.94 172 GLN A N 1
ATOM 1329 C CA . GLN A 1 172 ? -7.120 -4.142 9.523 1.00 92.94 172 GLN A CA 1
ATOM 1330 C C . GLN A 1 172 ? -8.249 -5.164 9.721 1.00 92.94 172 GLN A C 1
ATOM 1332 O O . GLN A 1 172 ? -8.933 -5.138 10.750 1.00 92.94 172 GLN A O 1
ATOM 1337 N N . LEU A 1 173 ? -8.433 -6.092 8.777 1.00 91.94 173 LEU A N 1
ATOM 1338 C CA . LEU A 1 173 ? -9.517 -7.074 8.844 1.00 91.94 173 LEU A CA 1
ATOM 1339 C C . LEU A 1 173 ? -9.380 -8.020 10.048 1.00 91.94 173 LEU A C 1
ATOM 1341 O O . LEU A 1 173 ? -10.372 -8.331 10.704 1.00 91.94 173 LEU A O 1
ATOM 1345 N N . SER A 1 174 ? -8.160 -8.447 10.394 1.00 92.25 174 SER A N 1
ATOM 1346 C CA . SER A 1 174 ? -7.934 -9.323 11.555 1.00 92.25 174 SER A CA 1
ATOM 1347 C C . SER A 1 174 ? -8.322 -8.658 12.894 1.00 92.25 174 SER A C 1
ATOM 1349 O O . SER A 1 174 ? -9.102 -9.250 13.650 1.00 92.25 174 SER A O 1
ATOM 1351 N N . PRO A 1 175 ? -7.883 -7.418 13.202 1.00 92.69 175 PRO A N 1
ATOM 1352 C CA . PRO A 1 175 ? -8.400 -6.655 14.341 1.00 92.69 175 PRO A CA 1
ATOM 1353 C C . PRO A 1 175 ? -9.925 -6.493 14.354 1.00 92.69 175 PRO A C 1
ATOM 1355 O O . PRO A 1 175 ? -10.525 -6.616 15.423 1.00 92.69 175 PRO A O 1
ATOM 1358 N N . LEU A 1 176 ? -10.547 -6.264 13.192 1.00 94.62 176 LEU A N 1
ATOM 1359 C CA . LEU A 1 176 ? -12.001 -6.140 13.062 1.00 94.62 176 LEU A CA 1
ATOM 1360 C C . LEU A 1 176 ? -12.728 -7.449 13.404 1.00 94.62 176 LEU A C 1
ATOM 1362 O O . LEU A 1 176 ? -13.701 -7.430 14.153 1.00 94.62 176 LEU A O 1
ATOM 1366 N N . ILE A 1 177 ? -12.240 -8.590 12.912 1.00 94.69 177 ILE A N 1
ATOM 1367 C CA . ILE A 1 177 ? -12.791 -9.911 13.249 1.00 94.69 177 ILE A CA 1
ATOM 1368 C C . ILE A 1 177 ? -12.707 -10.153 14.761 1.00 94.69 177 ILE A C 1
ATOM 1370 O O . ILE A 1 177 ? -13.693 -10.551 15.372 1.00 94.69 177 ILE A O 1
ATOM 1374 N N . LYS A 1 178 ? -11.576 -9.820 15.395 1.00 93.81 178 LYS A N 1
ATOM 1375 C CA . LYS A 1 178 ? -11.436 -9.934 16.857 1.00 93.81 178 LYS A CA 1
ATOM 1376 C C . LYS A 1 178 ? -12.369 -8.991 17.620 1.00 93.81 178 LYS A C 1
ATOM 1378 O O . LYS A 1 178 ? -12.821 -9.338 18.705 1.00 93.81 178 LYS A O 1
ATOM 1383 N N . ALA A 1 179 ? -12.622 -7.793 17.090 1.00 92.81 179 ALA A N 1
ATOM 1384 C CA . ALA A 1 179 ? -13.579 -6.859 17.680 1.00 92.81 179 ALA A CA 1
ATOM 1385 C C . ALA A 1 179 ? -15.012 -7.401 17.585 1.00 92.81 179 ALA A C 1
ATOM 1387 O O . ALA A 1 179 ? -15.746 -7.337 18.565 1.00 92.81 179 ALA A O 1
ATOM 1388 N N . ARG A 1 180 ? -15.377 -7.990 16.438 1.00 94.25 180 ARG A N 1
ATOM 1389 C CA . ARG A 1 180 ? -16.654 -8.689 16.250 1.00 94.25 180 ARG A CA 1
ATOM 1390 C C . ARG A 1 180 ? -16.810 -9.826 17.250 1.00 94.25 180 ARG A C 1
ATOM 1392 O O . ARG A 1 180 ? -17.858 -9.925 17.867 1.00 94.25 180 ARG A O 1
ATOM 1399 N N . ASP A 1 181 ? -15.799 -10.677 17.398 1.00 94.56 181 ASP A N 1
ATOM 1400 C CA . ASP A 1 181 ? -15.889 -11.850 18.277 1.00 94.56 181 ASP A CA 1
ATOM 1401 C C . ASP A 1 181 ? -16.110 -11.455 19.735 1.00 94.56 181 ASP A C 1
ATOM 1403 O O . ASP A 1 181 ? -17.025 -11.976 20.366 1.00 94.56 181 ASP A O 1
ATOM 1407 N N . ALA A 1 182 ? -15.356 -10.465 20.221 1.00 91.44 182 ALA A N 1
ATOM 1408 C CA . ALA A 1 182 ? -15.553 -9.912 21.558 1.00 91.44 182 ALA A CA 1
ATOM 1409 C C . ALA A 1 182 ? -16.956 -9.303 21.730 1.00 91.44 182 ALA A C 1
ATOM 1411 O O . ALA A 1 182 ? -17.611 -9.534 22.741 1.00 91.44 182 ALA A O 1
ATOM 1412 N N . TRP A 1 183 ? -17.442 -8.575 20.721 1.00 90.25 183 TRP A N 1
ATOM 1413 C CA . TRP A 1 183 ? -18.781 -7.987 20.744 1.00 90.25 183 TRP A CA 1
ATOM 1414 C C . TRP A 1 183 ? -19.885 -9.055 20.769 1.00 90.25 183 TRP A C 1
ATOM 1416 O O . TRP A 1 183 ? -20.824 -8.958 21.552 1.00 90.25 183 TRP A O 1
ATOM 1426 N N . VAL A 1 184 ? -19.770 -10.115 19.961 1.00 91.69 184 VAL A N 1
ATOM 1427 C CA . VAL A 1 184 ? -20.739 -11.225 19.957 1.00 91.69 184 VAL A CA 1
ATOM 1428 C C . VAL A 1 184 ? -20.753 -11.954 21.303 1.00 91.69 184 VAL A C 1
ATOM 1430 O O . VAL A 1 184 ? -21.821 -12.351 21.770 1.00 91.69 184 VAL A O 1
ATOM 1433 N N . GLU A 1 185 ? -19.589 -12.148 21.923 1.00 91.69 185 GLU A N 1
ATOM 1434 C CA . GLU A 1 185 ? -19.476 -12.755 23.251 1.00 91.69 185 GLU A CA 1
ATOM 1435 C C . GLU A 1 185 ? -20.166 -11.901 24.326 1.00 91.69 185 GLU A C 1
ATOM 1437 O O . GLU A 1 185 ? -20.978 -12.423 25.091 1.00 91.69 185 GLU A O 1
ATOM 1442 N N . GLU A 1 186 ? -19.937 -10.585 24.316 1.00 88.62 186 GLU A N 1
ATOM 1443 C CA . GLU A 1 186 ? -20.584 -9.630 25.222 1.00 88.62 186 GLU A CA 1
ATOM 1444 C C . GLU A 1 186 ? -22.111 -9.611 25.046 1.00 88.62 186 GLU A C 1
ATOM 1446 O O . GLU A 1 186 ? -22.850 -9.708 26.026 1.00 88.62 186 GLU A O 1
ATOM 1451 N N . MET A 1 187 ? -22.607 -9.598 23.803 1.00 87.44 187 MET A N 1
ATOM 1452 C CA . MET A 1 187 ? -24.049 -9.649 23.522 1.00 87.44 187 MET A CA 1
ATOM 1453 C C . MET A 1 187 ? -24.702 -10.936 24.044 1.00 87.44 187 MET A C 1
ATOM 1455 O O . MET A 1 187 ? -25.810 -10.904 24.582 1.00 87.44 187 MET A O 1
ATOM 1459 N N . ARG A 1 188 ? -24.020 -12.082 23.920 1.00 89.94 188 ARG A N 1
ATOM 1460 C CA . ARG A 1 188 ? -24.513 -13.363 24.453 1.00 89.94 188 ARG A CA 1
ATOM 1461 C C . ARG A 1 188 ? -24.527 -13.379 25.978 1.00 89.94 188 ARG A C 1
ATOM 1463 O O . ARG A 1 188 ? -25.496 -13.866 26.557 1.00 89.94 188 ARG A O 1
ATOM 1470 N N . ALA A 1 189 ? -23.485 -12.851 26.619 1.00 89.00 189 ALA A N 1
ATOM 1471 C CA . ALA A 1 189 ? -23.412 -12.757 28.074 1.00 89.00 189 ALA A CA 1
ATOM 1472 C C . ALA A 1 189 ? -24.540 -11.874 28.629 1.00 89.00 189 ALA A C 1
ATOM 1474 O O . ALA A 1 189 ? -25.257 -12.283 29.542 1.00 89.00 189 ALA A O 1
ATOM 1475 N N . THR A 1 190 ? -24.765 -10.713 28.012 1.00 86.50 190 THR A N 1
ATOM 1476 C CA . THR A 1 190 ? -25.873 -9.812 28.341 1.00 86.50 190 THR A CA 1
ATOM 1477 C C . THR A 1 190 ? -27.228 -10.499 28.183 1.00 86.50 190 THR A C 1
ATOM 1479 O O . THR A 1 190 ? -28.032 -10.489 29.115 1.00 86.50 190 THR A O 1
ATOM 1482 N N . ALA A 1 191 ? -27.467 -11.167 27.049 1.00 87.62 191 ALA A N 1
ATOM 1483 C CA . ALA A 1 191 ? -28.715 -11.890 26.813 1.00 87.62 191 ALA A CA 1
ATOM 1484 C C . ALA A 1 191 ? -28.961 -12.994 27.859 1.00 87.62 191 ALA A C 1
ATOM 1486 O O . ALA A 1 191 ? -30.090 -13.162 28.317 1.00 87.62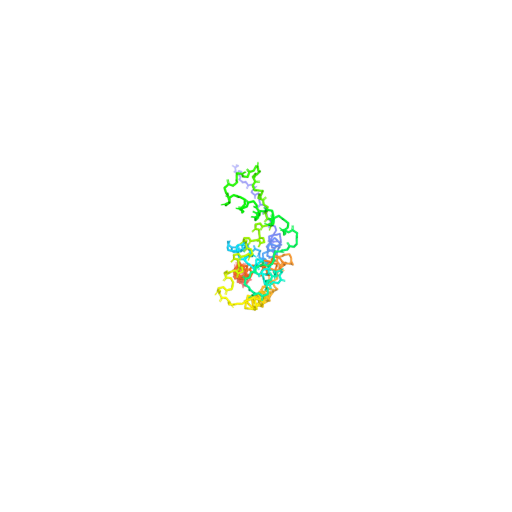 191 ALA A O 1
ATOM 1487 N N . ALA A 1 192 ? -27.914 -13.712 28.281 1.00 88.56 192 ALA A N 1
ATOM 1488 C CA . ALA A 1 192 ? -28.014 -14.736 29.320 1.00 88.56 192 ALA A CA 1
ATOM 1489 C C . ALA A 1 192 ? -28.380 -14.147 30.696 1.00 88.56 192 ALA A C 1
ATOM 1491 O O . ALA A 1 192 ? -29.205 -14.722 31.406 1.00 88.56 192 ALA A O 1
ATOM 1492 N N . VAL A 1 193 ? -27.818 -12.988 31.060 1.00 85.81 193 VAL A N 1
ATOM 1493 C CA . VAL A 1 193 ? -28.150 -12.286 32.313 1.00 85.81 193 VAL A CA 1
ATOM 1494 C C . VAL A 1 193 ? -29.587 -11.761 32.289 1.00 85.81 193 VAL A C 1
ATOM 1496 O O . VAL A 1 193 ? -30.296 -11.893 33.283 1.00 85.81 193 VAL A O 1
ATOM 1499 N N . THR A 1 194 ? -30.048 -11.207 31.164 1.00 83.94 194 THR A N 1
ATOM 1500 C CA . THR A 1 194 ? -31.430 -10.715 31.026 1.00 83.94 194 THR A CA 1
ATOM 1501 C C . THR A 1 194 ? -32.459 -11.849 30.996 1.00 83.94 194 THR A C 1
ATOM 1503 O O . THR A 1 194 ? -33.572 -11.672 31.485 1.00 83.94 194 THR A O 1
ATOM 1506 N N . ALA A 1 195 ? -32.099 -13.018 30.458 1.00 84.12 195 ALA A N 1
ATOM 1507 C CA . ALA A 1 195 ? -32.970 -14.192 30.426 1.00 84.12 195 ALA A CA 1
ATOM 1508 C C . ALA A 1 195 ? -33.075 -14.918 31.779 1.00 84.12 195 ALA A C 1
ATOM 1510 O O . ALA A 1 195 ? -34.016 -15.690 31.974 1.00 84.12 195 ALA A O 1
ATOM 1511 N N . ALA A 1 196 ? -32.138 -14.699 32.710 1.00 75.50 196 ALA A N 1
ATOM 1512 C CA . ALA A 1 196 ? -32.192 -15.309 34.032 1.00 75.50 196 ALA A CA 1
ATOM 1513 C C . ALA A 1 196 ? -33.453 -14.816 34.778 1.00 75.50 196 ALA A C 1
ATOM 1515 O O . ALA A 1 196 ? -33.580 -13.620 35.055 1.00 75.50 196 ALA A O 1
ATOM 1516 N N . PRO A 1 197 ? -34.414 -15.702 35.103 1.00 65.50 197 PRO A N 1
ATOM 1517 C CA . PRO A 1 197 ? -35.678 -15.285 35.690 1.00 65.50 197 PRO A CA 1
ATOM 1518 C C . PRO A 1 197 ? -35.433 -14.623 37.050 1.00 65.50 197 PRO A C 1
ATOM 1520 O O . PRO A 1 197 ? -34.665 -15.136 37.867 1.00 65.50 197 PRO A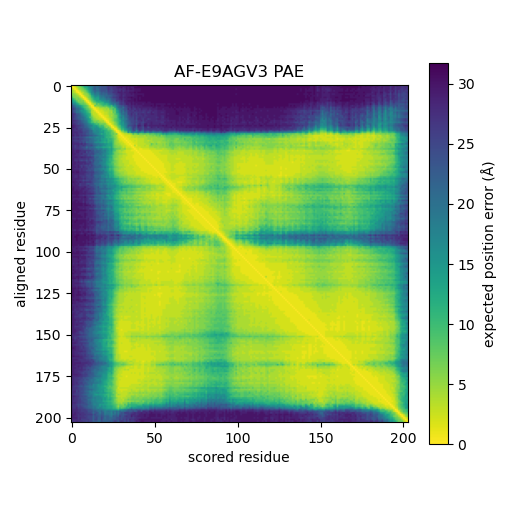 O 1
ATOM 1523 N N . GLN A 1 198 ? -36.139 -13.520 37.332 1.00 59.78 198 GLN A N 1
ATOM 1524 C CA . GLN A 1 198 ? -36.190 -12.847 38.644 1.00 59.78 198 GLN A CA 1
ATOM 1525 C C . GLN A 1 198 ? -36.896 -13.712 39.720 1.00 59.78 198 GLN A C 1
ATOM 1527 O O . GLN A 1 198 ? -37.679 -13.233 40.536 1.00 59.78 198 GLN A O 1
ATOM 1532 N N . SER A 1 199 ? -36.629 -15.017 39.730 1.00 54.53 199 SER A N 1
ATOM 1533 C CA . SER A 1 199 ? -37.349 -16.085 40.425 1.00 54.53 199 SER A CA 1
ATOM 1534 C C . SER A 1 199 ? -37.160 -16.109 41.951 1.00 54.53 199 SER A C 1
ATOM 1536 O O . SER A 1 199 ? -37.518 -17.098 42.585 1.00 54.53 199 SER A O 1
ATOM 1538 N N . LYS A 1 200 ? -36.599 -15.075 42.587 1.00 56.72 200 LYS A N 1
ATOM 1539 C CA . LYS A 1 200 ? -36.311 -15.108 44.036 1.00 56.72 200 LYS A CA 1
ATOM 1540 C C . LYS A 1 200 ? -36.777 -13.893 44.837 1.00 56.72 200 LYS A C 1
ATOM 1542 O O . LYS A 1 200 ? -36.168 -13.582 45.853 1.00 56.72 200 LYS A O 1
ATOM 1547 N N . LYS A 1 201 ? -37.851 -13.208 44.428 1.00 52.38 201 LYS A N 1
ATOM 1548 C CA . LYS A 1 201 ? -38.399 -12.105 45.245 1.00 52.38 201 LYS A CA 1
ATOM 1549 C C . LYS A 1 201 ? -39.770 -12.305 45.888 1.00 52.38 201 LYS A C 1
ATOM 1551 O O . LYS A 1 201 ? -40.144 -11.444 46.670 1.00 52.38 201 LYS A O 1
ATOM 1556 N N . ASN A 1 202 ? -40.447 -13.434 45.667 1.00 52.78 202 ASN A N 1
ATOM 1557 C CA . ASN A 1 202 ? -41.736 -13.726 46.310 1.00 52.78 202 ASN A CA 1
ATOM 1558 C C . ASN A 1 202 ? -41.757 -15.114 46.983 1.00 52.78 202 ASN A C 1
ATOM 1560 O O . ASN A 1 202 ? -42.550 -15.975 46.605 1.00 52.78 202 ASN A O 1
ATOM 1564 N N . GLN A 1 203 ? -40.876 -15.334 47.957 1.00 43.12 203 GLN A N 1
ATOM 1565 C CA . GLN A 1 203 ? -41.094 -16.291 49.051 1.00 43.12 203 GLN A CA 1
ATOM 1566 C C . GLN A 1 203 ? -40.772 -15.573 50.354 1.00 43.12 203 GLN A C 1
ATOM 1568 O O . GLN A 1 203 ? -41.539 -15.774 51.316 1.00 43.12 203 GLN A O 1
#

Solvent-accessible surface area (backbone atoms only — not comparable to full-atom values): 11638 Å² total; per-residue (Å²): 139,84,91,79,80,88,81,82,77,79,86,71,53,68,66,57,58,49,50,51,50,53,53,50,45,67,61,64,64,38,47,68,86,62,73,56,44,88,63,23,64,63,45,29,50,51,48,53,51,48,49,42,56,48,73,70,57,47,59,41,99,82,64,76,46,72,53,74,55,76,94,40,39,64,62,50,51,52,52,48,51,52,52,51,41,43,75,71,69,44,79,73,93,62,81,84,79,87,49,70,66,46,44,43,55,58,51,51,48,39,52,50,46,52,54,37,34,70,75,44,72,33,66,68,40,40,32,51,52,48,52,51,52,50,53,51,22,54,51,49,33,52,53,48,49,52,50,32,60,76,42,57,31,48,69,71,48,39,51,51,52,42,54,44,14,61,53,30,28,65,34,30,47,55,37,48,52,54,40,48,52,55,46,54,52,50,54,50,54,50,51,53,60,71,65,52,73,86,83,81,79,88,130

Sequence (203 aa):
MPSEPKRATNGGTPAAAAAEAVQSLSRSDRLPYRHPLRLYLPVVIAFVLLNNLAFRVEVDATGKNLVLPEYVRAIAMERYALRRAMAAGQVPTEPIPFNAFLFFEESVMGALLQAGLFLFRSLSGIQAVCVLAWLIHLFELGVCFRICWSCNASFAVMLRYMFCTCVGGFTQLSPLIKARDAWVEEMRATAAVTAAPQSKKNQ